Protein AF-A0A1M5R406-F1 (afdb_monomer)

Foldseek 3Di:
DAPPPVCVLVVCLVVLLVVLLPAQWWDKDKDKDKAWEKDDWDWDDWDDDPDDDTDDTDIDIDIWIKMWMKMATSHNFKWAFKAKDKDPQQDFPDPDDFDPSHPDTDGIHHRGGMDTGDMDTQNSQADPVRHGDQTKIKMKIFTDTDDDPVNCVVCVDVVSVPDRPDMDMDIDGSVVPPPDHRDYDYD

Radius of gyration: 22.43 Å; Cα contacts (8 Å, |Δi|>4): 339; chains: 1; bounding box: 43×40×78 Å

Organism: NCBI:txid1437360

Secondary structure (DSSP, 8-state):
--SHHHHHHHHHHHHHHHHHTT-SS--EEEEEEEEEEEPPPEEEPPPEETTTEE---EEE--EEEEEEEEEEE-SSS-EEEEEEEE-TTSPPSSS-PSPTTTTS-EEEE-TT-EEEEEEEEHHHHB-TTSPBP---EEEEEEEE----HHHHGGGGSTTTTT---EEEEEEE-GGGTTT-PPPPEE-

Structure (mmCIF, N/CA/C/O backbone):
data_AF-A0A1M5R406-F1
#
_entry.id   AF-A0A1M5R406-F1
#
loop_
_atom_site.group_PDB
_atom_site.id
_atom_site.type_symbol
_atom_site.label_atom_id
_atom_site.label_alt_id
_atom_site.label_comp_id
_atom_site.label_asym_id
_atom_site.label_entity_id
_atom_site.label_seq_id
_atom_site.pdbx_PDB_ins_code
_atom_site.Cartn_x
_atom_site.Cartn_y
_atom_site.Cartn_z
_atom_site.occupancy
_atom_site.B_iso_or_equiv
_atom_site.auth_seq_id
_atom_site.auth_comp_id
_atom_site.auth_asym_id
_atom_site.auth_atom_id
_atom_site.pdbx_PDB_model_num
ATOM 1 N N . MET A 1 1 ? 15.212 -22.484 -10.211 1.00 35.94 1 MET A N 1
ATOM 2 C CA . MET A 1 1 ? 14.755 -22.305 -8.810 1.00 35.94 1 MET A CA 1
ATOM 3 C C . MET A 1 1 ? 13.869 -21.056 -8.754 1.00 35.94 1 MET A C 1
ATOM 5 O O . MET A 1 1 ? 14.312 -20.020 -8.291 1.00 35.94 1 MET A O 1
ATOM 9 N N . GLU A 1 2 ? 12.645 -21.121 -9.289 1.00 36.12 2 GLU A N 1
ATOM 10 C CA . GLU A 1 2 ? 11.838 -19.923 -9.637 1.00 36.12 2 GLU A CA 1
ATOM 11 C C . GLU A 1 2 ? 10.582 -19.701 -8.777 1.00 36.12 2 GLU A C 1
ATOM 13 O O . GLU A 1 2 ? 9.905 -18.689 -8.907 1.00 36.12 2 GLU A O 1
ATOM 18 N N . PHE A 1 3 ? 10.275 -20.595 -7.838 1.00 32.59 3 PHE A N 1
ATOM 19 C CA . PHE A 1 3 ? 9.022 -20.533 -7.073 1.00 32.59 3 PHE A CA 1
ATOM 20 C C . PHE A 1 3 ? 9.119 -19.775 -5.735 1.00 32.59 3 PHE A C 1
ATOM 22 O O . PHE A 1 3 ? 8.133 -19.690 -5.003 1.00 32.59 3 PHE A O 1
ATOM 29 N N . ALA A 1 4 ? 10.282 -19.223 -5.380 1.00 33.50 4 ALA A N 1
ATOM 30 C CA . ALA A 1 4 ? 10.520 -18.717 -4.026 1.00 33.50 4 ALA A CA 1
ATOM 31 C C . ALA A 1 4 ? 9.996 -17.286 -3.786 1.00 33.50 4 ALA A C 1
ATOM 33 O O . ALA A 1 4 ? 9.372 -17.048 -2.760 1.00 33.50 4 ALA A O 1
ATOM 34 N N . ALA A 1 5 ? 10.179 -16.341 -4.717 1.00 34.38 5 ALA A N 1
ATOM 35 C CA . ALA A 1 5 ? 9.905 -14.920 -4.449 1.00 34.38 5 ALA A CA 1
ATOM 36 C C . ALA A 1 5 ? 8.408 -14.547 -4.513 1.00 34.38 5 ALA A C 1
ATOM 38 O O . ALA A 1 5 ? 7.882 -13.918 -3.596 1.00 34.38 5 ALA A O 1
ATOM 39 N N . ALA A 1 6 ? 7.689 -14.990 -5.553 1.00 38.25 6 ALA A N 1
ATOM 40 C CA . ALA A 1 6 ? 6.246 -14.749 -5.667 1.00 38.25 6 ALA A CA 1
ATOM 41 C C . ALA A 1 6 ? 5.450 -15.522 -4.600 1.00 38.25 6 ALA A C 1
ATOM 43 O O . ALA A 1 6 ? 4.469 -15.011 -4.059 1.00 38.25 6 ALA A O 1
ATOM 44 N N . SER A 1 7 ? 5.906 -16.733 -4.243 1.00 39.69 7 SER A N 1
ATOM 45 C CA . SER A 1 7 ? 5.305 -17.465 -3.128 1.00 39.69 7 SER A CA 1
ATOM 46 C C . SER A 1 7 ? 5.643 -16.823 -1.786 1.00 39.69 7 SER A C 1
ATOM 48 O O . SER A 1 7 ? 4.775 -16.806 -0.928 1.00 39.69 7 SER A O 1
ATOM 50 N N . ALA A 1 8 ? 6.822 -16.219 -1.598 1.00 40.34 8 ALA A N 1
ATOM 51 C CA . ALA A 1 8 ? 7.167 -15.524 -0.358 1.00 40.34 8 ALA A CA 1
ATOM 52 C C . ALA A 1 8 ? 6.277 -14.302 -0.099 1.00 40.34 8 ALA A C 1
ATOM 54 O O . ALA A 1 8 ? 5.796 -14.159 1.019 1.00 40.34 8 ALA A O 1
ATOM 55 N N . ALA A 1 9 ? 5.982 -13.472 -1.105 1.00 45.50 9 ALA A N 1
ATOM 56 C CA . ALA A 1 9 ? 5.082 -12.324 -0.938 1.00 45.50 9 ALA A CA 1
ATOM 57 C C . ALA A 1 9 ? 3.629 -12.761 -0.670 1.00 45.50 9 ALA A C 1
ATOM 59 O O . ALA A 1 9 ? 2.993 -12.284 0.270 1.00 45.50 9 ALA A O 1
ATOM 60 N N . ALA A 1 10 ? 3.121 -13.738 -1.429 1.00 48.81 10 ALA A N 1
ATOM 61 C CA . ALA A 1 10 ? 1.782 -14.289 -1.216 1.00 48.81 10 ALA A CA 1
ATOM 62 C C . ALA A 1 10 ? 1.660 -15.034 0.126 1.00 48.81 10 ALA A C 1
ATOM 64 O O . ALA A 1 10 ? 0.632 -14.951 0.799 1.00 48.81 10 ALA A O 1
ATOM 65 N N . ASN A 1 11 ? 2.709 -15.743 0.548 1.00 38.72 11 ASN A N 1
ATOM 66 C CA . ASN A 1 11 ? 2.757 -16.429 1.835 1.00 38.72 11 ASN A CA 1
ATOM 67 C C . ASN A 1 11 ? 2.956 -15.443 2.988 1.00 38.72 11 ASN A C 1
ATOM 69 O O . ASN A 1 11 ? 2.349 -15.650 4.026 1.00 38.72 11 ASN A O 1
ATOM 73 N N . ALA A 1 12 ? 3.711 -14.355 2.822 1.00 51.47 12 ALA A N 1
ATOM 74 C CA . ALA A 1 12 ? 3.819 -13.283 3.812 1.00 51.47 12 ALA A CA 1
ATOM 75 C C . ALA A 1 12 ? 2.486 -12.544 3.976 1.00 51.47 12 ALA A C 1
ATOM 77 O O . ALA A 1 12 ? 2.071 -12.305 5.103 1.00 51.47 12 ALA A O 1
ATOM 78 N N . LEU A 1 13 ? 1.761 -12.288 2.881 1.00 55.75 13 LEU A N 1
ATOM 79 C CA . LEU A 1 13 ? 0.391 -11.775 2.929 1.00 55.75 13 LEU A CA 1
ATOM 80 C C . LEU A 1 13 ? -0.549 -12.750 3.648 1.00 55.75 13 LEU A C 1
ATOM 82 O O . LEU A 1 13 ? -1.332 -12.321 4.484 1.00 55.75 13 LEU A O 1
ATOM 86 N N . ARG A 1 14 ? -0.454 -14.062 3.385 1.00 51.69 14 ARG A N 1
ATOM 87 C CA . ARG A 1 14 ? -1.262 -15.098 4.065 1.00 51.69 14 ARG A CA 1
ATOM 88 C C . ARG A 1 14 ? -0.899 -15.281 5.542 1.00 51.69 14 ARG A C 1
ATOM 90 O O . ARG A 1 14 ? -1.789 -15.456 6.367 1.00 51.69 14 ARG A O 1
ATOM 97 N N . VAL A 1 15 ? 0.386 -15.252 5.890 1.00 47.84 15 VAL A N 1
ATOM 98 C CA . VAL A 1 15 ? 0.876 -15.349 7.274 1.00 47.84 15 VAL A CA 1
ATOM 99 C C . VAL A 1 15 ? 0.522 -14.073 8.037 1.00 47.84 15 VAL A C 1
ATOM 101 O O . VAL A 1 15 ? -0.005 -14.166 9.142 1.00 47.84 15 VAL A O 1
ATOM 104 N N . GLY A 1 16 ? 0.690 -12.903 7.416 1.00 50.03 16 GLY A N 1
ATOM 105 C CA . GLY A 1 16 ? 0.224 -11.611 7.919 1.00 50.03 16 GLY A CA 1
ATOM 106 C C . GLY A 1 16 ? -1.283 -11.608 8.164 1.00 50.03 16 GLY A C 1
ATOM 107 O O . GLY A 1 16 ? -1.705 -11.321 9.279 1.00 50.03 16 GLY A O 1
ATOM 108 N N . LEU A 1 17 ? -2.085 -12.061 7.190 1.00 52.25 17 LEU A N 1
ATOM 109 C CA . LEU A 1 17 ? -3.543 -12.222 7.301 1.00 52.25 17 LEU A CA 1
ATOM 110 C C . LEU A 1 17 ? -3.979 -13.200 8.395 1.00 52.25 17 LEU A C 1
ATOM 112 O O . LEU A 1 17 ? -5.036 -12.990 8.974 1.00 52.25 17 LEU A O 1
ATOM 116 N N . ASN A 1 18 ? -3.205 -14.244 8.696 1.00 49.50 18 ASN A N 1
ATOM 117 C CA . ASN A 1 18 ? -3.544 -15.199 9.757 1.00 49.50 18 ASN A CA 1
ATOM 118 C C . ASN A 1 18 ? -3.157 -14.691 11.158 1.00 49.50 18 ASN A C 1
ATOM 120 O O . ASN A 1 18 ? -3.916 -14.884 12.107 1.00 49.50 18 ASN A O 1
ATOM 124 N N . VAL A 1 19 ? -2.014 -14.010 11.303 1.00 51.47 19 VAL A N 1
ATOM 125 C CA . VAL A 1 19 ? -1.571 -13.403 12.580 1.00 51.47 19 VAL A CA 1
ATOM 126 C C . VAL A 1 19 ? -2.452 -12.202 12.956 1.00 51.47 19 VAL A C 1
ATOM 128 O O . VAL A 1 19 ? -2.784 -11.985 14.122 1.00 51.47 19 VAL A O 1
ATOM 131 N N . ALA A 1 20 ? -2.897 -11.465 11.947 1.00 49.06 20 ALA A N 1
ATOM 132 C CA . ALA A 1 20 ? -3.866 -10.381 11.995 1.00 49.06 20 ALA A CA 1
ATOM 133 C C . ALA A 1 20 ? -5.171 -10.714 12.754 1.00 49.06 20 ALA A C 1
ATOM 135 O O . ALA A 1 20 ? -5.607 -9.941 13.615 1.00 49.06 20 ALA A O 1
ATOM 136 N N . VAL A 1 21 ? -5.748 -11.904 12.530 1.00 54.75 21 VAL A N 1
ATOM 137 C CA . VAL A 1 21 ? -7.060 -12.313 13.085 1.00 54.75 21 VAL A CA 1
ATOM 138 C C . VAL A 1 21 ? -7.100 -12.328 14.624 1.00 54.75 21 VAL A C 1
ATOM 140 O O . VAL A 1 21 ? -8.181 -12.274 15.209 1.00 54.75 21 VAL A O 1
ATOM 143 N N . GLN A 1 22 ? -5.957 -12.319 15.320 1.00 56.75 22 GLN A N 1
ATOM 144 C CA . GLN A 1 22 ? -5.924 -12.258 16.789 1.00 56.75 22 GLN A CA 1
ATOM 145 C C . GLN A 1 22 ? -6.204 -10.867 17.382 1.00 56.75 22 GLN A C 1
ATOM 147 O O . GLN A 1 22 ? -6.449 -10.751 18.586 1.00 56.75 22 GLN A O 1
ATOM 152 N N . ARG A 1 23 ? -6.194 -9.787 16.589 1.00 65.31 23 ARG A N 1
ATOM 153 C CA . ARG A 1 23 ? -6.393 -8.432 17.127 1.00 65.31 23 ARG A CA 1
ATOM 154 C C . ARG A 1 23 ? -7.877 -8.108 17.263 1.00 65.31 23 ARG A C 1
ATOM 156 O O . ARG A 1 23 ? -8.586 -7.940 16.276 1.00 65.31 23 ARG A O 1
ATOM 163 N N . SER A 1 24 ? -8.362 -7.942 18.495 1.00 75.56 24 SER A N 1
ATOM 164 C CA . SER A 1 24 ? -9.783 -7.703 18.840 1.00 75.56 24 SER A CA 1
ATOM 165 C C . SER A 1 24 ? -10.366 -6.345 18.392 1.00 75.56 24 SER A C 1
ATOM 167 O O . SER A 1 24 ? -11.530 -6.033 18.669 1.00 75.56 24 SER A O 1
ATOM 169 N N . ARG A 1 25 ? -9.572 -5.519 17.704 1.00 83.88 25 ARG A N 1
ATOM 170 C CA . ARG A 1 25 ? -9.905 -4.165 17.234 1.00 83.88 25 ARG A CA 1
ATOM 171 C C . ARG A 1 25 ? -9.817 -4.093 15.703 1.00 83.88 25 ARG A C 1
ATOM 173 O O . ARG A 1 25 ? -9.119 -4.921 15.125 1.00 83.88 25 ARG A O 1
ATOM 180 N N . PRO A 1 26 ? -10.502 -3.140 15.041 1.00 86.19 26 PRO A N 1
ATOM 181 C CA . PRO A 1 26 ? -10.224 -2.858 13.633 1.00 86.19 26 PRO A CA 1
ATOM 182 C C . PRO A 1 26 ? -8.767 -2.426 13.498 1.00 86.19 26 PRO A C 1
ATOM 184 O O . PRO A 1 26 ? -8.278 -1.645 14.319 1.00 86.19 26 PRO A O 1
ATOM 187 N N . GLU A 1 27 ? -8.084 -2.921 12.478 1.00 88.88 27 GLU A N 1
ATOM 188 C CA . GLU A 1 27 ? -6.711 -2.521 12.228 1.00 88.88 27 GLU A CA 1
ATOM 189 C C . GLU A 1 27 ? -6.426 -2.599 10.737 1.00 88.88 27 GLU A C 1
ATOM 191 O O . GLU A 1 27 ? -6.629 -3.636 10.116 1.00 88.88 27 GLU A O 1
ATOM 196 N N . LEU A 1 28 ? -6.019 -1.472 10.162 1.00 90.62 28 LEU A N 1
ATOM 197 C CA . LEU A 1 28 ? -5.647 -1.386 8.758 1.00 90.62 28 LEU A CA 1
ATOM 198 C C . LEU A 1 28 ? -4.134 -1.427 8.636 1.00 90.62 28 LEU A C 1
ATOM 200 O O . LEU A 1 28 ? -3.444 -0.731 9.384 1.00 90.62 28 LEU A O 1
ATOM 204 N N . GLU A 1 29 ? -3.654 -2.195 7.669 1.00 90.00 29 GLU A N 1
ATOM 205 C CA . GLU A 1 29 ? -2.245 -2.303 7.320 1.00 90.00 29 GLU A CA 1
ATOM 206 C C . GLU A 1 29 ? -2.073 -2.108 5.813 1.00 90.00 29 GLU A C 1
ATOM 208 O O . GLU A 1 29 ? -2.928 -2.495 5.011 1.00 90.00 29 GLU A O 1
ATOM 213 N N . PHE A 1 30 ? -0.980 -1.451 5.443 1.00 90.31 30 PHE A N 1
ATOM 214 C CA . PHE A 1 30 ? -0.651 -1.150 4.060 1.00 90.31 30 PHE A CA 1
ATOM 215 C C . PHE A 1 30 ? 0.402 -2.125 3.554 1.00 90.31 30 PHE A C 1
ATOM 217 O O . PHE A 1 30 ? 1.370 -2.424 4.248 1.00 90.31 30 PHE A O 1
ATOM 224 N N . TYR A 1 31 ? 0.216 -2.578 2.323 1.00 88.88 31 TYR A N 1
ATOM 225 C CA . TYR A 1 31 ? 1.115 -3.495 1.641 1.00 88.88 31 TYR A CA 1
ATOM 226 C C . TYR A 1 31 ? 1.444 -2.955 0.259 1.00 88.88 31 TYR A C 1
ATOM 228 O O . TYR A 1 31 ? 0.664 -2.206 -0.334 1.00 88.88 31 TYR A O 1
ATOM 236 N N . PHE A 1 32 ? 2.586 -3.376 -0.270 1.00 87.31 32 PHE A N 1
ATOM 237 C CA . PHE A 1 32 ? 2.941 -3.136 -1.656 1.00 87.31 32 PHE A CA 1
ATOM 238 C C . PHE A 1 32 ? 3.488 -4.409 -2.302 1.00 87.31 32 PHE A C 1
ATOM 240 O O . PHE A 1 32 ? 4.094 -5.242 -1.630 1.00 87.31 32 PHE A O 1
ATOM 247 N N . GLU A 1 33 ? 3.272 -4.550 -3.605 1.00 85.94 33 GLU A N 1
ATOM 248 C CA . GLU A 1 33 ? 3.862 -5.604 -4.433 1.00 85.94 33 GLU A CA 1
ATOM 249 C C . GLU A 1 33 ? 4.631 -4.956 -5.584 1.00 85.94 33 GLU A C 1
ATOM 251 O O . GLU A 1 33 ? 4.151 -4.008 -6.208 1.00 85.94 33 GLU A O 1
ATOM 256 N N . VAL A 1 34 ? 5.835 -5.461 -5.849 1.00 83.88 34 VAL A N 1
ATOM 257 C CA . VAL A 1 34 ? 6.642 -5.067 -7.006 1.00 83.88 34 VAL A CA 1
ATOM 258 C C . VAL A 1 34 ? 6.348 -6.042 -8.138 1.00 83.88 34 VAL A C 1
ATOM 260 O O . VAL A 1 34 ? 6.380 -7.257 -7.943 1.00 83.88 34 VAL A O 1
ATOM 263 N N . HIS A 1 35 ? 6.076 -5.504 -9.317 1.00 83.94 35 HIS A N 1
ATOM 264 C CA . HIS A 1 35 ? 5.787 -6.251 -10.532 1.00 83.94 35 HIS A CA 1
ATOM 265 C C . HIS A 1 35 ? 6.881 -6.000 -11.568 1.00 83.94 35 HIS A C 1
ATOM 267 O O . HIS A 1 35 ? 7.449 -4.909 -11.640 1.00 83.94 35 HIS A O 1
ATOM 273 N N . ASN A 1 36 ? 7.174 -7.033 -12.353 1.00 84.50 36 ASN A N 1
ATOM 274 C CA . ASN A 1 36 ? 8.140 -7.012 -13.444 1.00 84.50 36 ASN A CA 1
ATOM 275 C C . ASN A 1 36 ? 7.576 -7.886 -14.565 1.00 84.50 36 ASN A C 1
ATOM 277 O O . ASN A 1 36 ? 7.891 -9.076 -14.660 1.00 84.50 36 ASN A O 1
ATOM 281 N N . ASP A 1 37 ? 6.676 -7.300 -15.346 1.00 84.38 37 ASP A N 1
ATOM 282 C CA . ASP A 1 37 ? 5.855 -8.022 -16.308 1.00 84.38 37 ASP A CA 1
ATOM 283 C C . ASP A 1 37 ? 6.357 -7.742 -17.732 1.00 84.38 37 ASP A C 1
ATOM 285 O O . ASP A 1 37 ? 6.600 -6.596 -18.116 1.00 84.38 37 ASP A O 1
ATOM 289 N N . PHE A 1 38 ? 6.519 -8.791 -18.539 1.00 80.12 38 PHE A N 1
ATOM 290 C CA . PHE A 1 38 ? 6.862 -8.661 -19.955 1.00 80.12 38 PHE A CA 1
ATOM 291 C C . PHE A 1 38 ? 5.611 -8.801 -20.817 1.00 80.12 38 PHE A C 1
ATOM 293 O O . PHE A 1 38 ? 4.908 -9.809 -20.764 1.00 80.12 38 PHE A O 1
ATOM 300 N N . GLY A 1 39 ? 5.364 -7.789 -21.647 1.00 75.50 39 GLY A N 1
ATOM 301 C CA . GLY A 1 39 ? 4.325 -7.819 -22.666 1.00 75.50 39 GLY A CA 1
ATOM 302 C C . GLY A 1 39 ? 4.633 -8.805 -23.803 1.00 75.50 39 GLY A C 1
ATOM 303 O O . GLY A 1 39 ? 5.761 -9.299 -23.927 1.00 75.50 39 GLY A O 1
ATOM 304 N N . PRO A 1 40 ? 3.640 -9.073 -24.670 1.00 75.25 40 PRO A N 1
ATOM 305 C CA . PRO A 1 40 ? 3.785 -10.011 -25.776 1.00 75.25 40 PRO A CA 1
ATOM 306 C C . PRO A 1 40 ? 4.881 -9.572 -26.753 1.00 75.25 40 PRO A C 1
ATOM 308 O O . PRO A 1 40 ? 5.165 -8.380 -26.912 1.00 75.25 40 PRO A O 1
ATOM 311 N N . VAL A 1 41 ? 5.482 -10.551 -27.434 1.00 76.25 41 VAL A N 1
ATOM 312 C CA . VAL A 1 41 ? 6.518 -10.302 -28.445 1.00 76.25 41 VAL A CA 1
ATOM 313 C C . VAL A 1 41 ? 5.928 -9.509 -29.600 1.00 76.25 41 VAL A C 1
ATOM 315 O O . VAL A 1 41 ? 4.960 -9.933 -30.230 1.00 76.25 41 VAL A O 1
ATOM 318 N N . GLN A 1 42 ? 6.527 -8.360 -29.889 1.00 74.56 42 GLN A N 1
ATOM 319 C CA . GLN A 1 42 ? 6.225 -7.586 -31.080 1.00 74.56 42 GLN A CA 1
ATOM 320 C C . GLN A 1 42 ? 7.277 -7.896 -32.140 1.00 74.56 42 GLN A C 1
ATOM 322 O O . GLN A 1 42 ? 8.465 -7.623 -31.958 1.00 74.56 42 GLN A O 1
ATOM 327 N N . HIS A 1 43 ? 6.826 -8.460 -33.257 1.00 71.81 43 HIS A N 1
ATOM 328 C CA . HIS A 1 43 ? 7.655 -8.639 -34.440 1.00 71.81 43 HIS A CA 1
ATOM 329 C C . HIS A 1 43 ? 7.581 -7.360 -35.273 1.00 71.81 43 HIS A C 1
ATOM 331 O O . HIS A 1 43 ? 6.532 -7.045 -35.840 1.00 71.81 43 HIS A O 1
ATOM 337 N N . LEU A 1 44 ? 8.678 -6.604 -35.342 1.00 67.81 44 LEU A N 1
ATOM 338 C CA . LEU A 1 44 ? 8.766 -5.487 -36.276 1.00 67.81 44 LEU A CA 1
ATOM 339 C C . LEU A 1 44 ? 9.085 -6.049 -37.670 1.00 67.81 44 LEU A C 1
ATOM 341 O O . LEU A 1 44 ? 10.121 -6.699 -37.838 1.00 67.81 44 LEU A O 1
ATOM 345 N N . PRO A 1 45 ? 8.208 -5.843 -38.670 1.00 59.19 45 PRO A N 1
ATOM 346 C CA . PRO A 1 45 ? 8.431 -6.379 -40.004 1.00 59.19 45 PRO A CA 1
ATOM 347 C C . PRO A 1 45 ? 9.650 -5.720 -40.657 1.00 59.19 45 PRO A C 1
ATOM 349 O O . PRO A 1 45 ? 9.898 -4.525 -40.477 1.00 59.19 45 PRO A O 1
ATOM 352 N N . GLU A 1 46 ? 10.382 -6.505 -41.449 1.00 60.19 46 GLU A N 1
ATOM 353 C CA . GLU A 1 46 ? 11.529 -6.054 -42.240 1.00 60.19 46 GLU A CA 1
ATOM 354 C C . GLU A 1 46 ? 11.120 -4.855 -43.113 1.00 60.19 46 GLU A C 1
ATOM 356 O O . GLU A 1 46 ? 10.238 -4.957 -43.970 1.00 60.19 46 GLU A O 1
ATOM 361 N N . ARG A 1 47 ? 11.742 -3.691 -42.890 1.00 60.69 47 ARG A N 1
ATOM 362 C CA . ARG A 1 47 ? 11.565 -2.516 -43.753 1.00 60.69 47 ARG A CA 1
ATOM 363 C C . ARG A 1 47 ? 12.785 -2.372 -44.653 1.00 60.69 47 ARG A C 1
ATOM 365 O O . ARG A 1 47 ? 13.911 -2.263 -44.171 1.00 60.69 47 ARG A O 1
ATOM 372 N N . GLN A 1 48 ? 12.555 -2.317 -45.964 1.00 50.22 48 GLN A N 1
ATOM 373 C CA . GLN A 1 48 ? 13.563 -1.849 -46.912 1.00 50.22 48 GLN A CA 1
ATOM 374 C C . GLN A 1 48 ? 13.634 -0.324 -46.835 1.00 50.22 48 GLN A C 1
ATOM 376 O O . GLN A 1 48 ? 12.703 0.365 -47.257 1.00 50.22 48 GLN A O 1
ATOM 381 N N . LEU A 1 49 ? 14.737 0.212 -46.312 1.00 51.91 49 LEU A N 1
ATOM 382 C CA . LEU A 1 49 ? 15.103 1.594 -46.609 1.00 51.91 49 LEU A CA 1
ATOM 383 C C . LEU A 1 49 ? 15.740 1.640 -48.008 1.00 51.91 49 LEU A C 1
ATOM 385 O O . LEU A 1 49 ? 16.389 0.686 -48.438 1.00 51.91 49 LEU A O 1
ATOM 389 N N . LEU A 1 50 ? 15.515 2.746 -48.723 1.00 53.81 50 LEU A N 1
ATOM 390 C CA . LEU A 1 50 ? 16.019 3.019 -50.076 1.00 53.81 50 LEU A CA 1
ATOM 391 C C . LEU A 1 50 ? 17.441 2.469 -50.319 1.00 53.81 50 LEU A C 1
ATOM 393 O O . LEU A 1 50 ? 18.352 2.713 -49.534 1.00 53.81 50 LEU A O 1
ATOM 397 N N . LYS A 1 51 ? 17.616 1.793 -51.467 1.00 52.97 51 LYS A N 1
ATOM 398 C CA . LYS A 1 51 ? 18.862 1.170 -51.963 1.00 52.97 51 LYS A CA 1
ATOM 399 C C . LYS A 1 51 ? 19.464 0.093 -51.043 1.00 52.97 51 LYS A C 1
ATOM 401 O O . LYS A 1 51 ? 20.522 0.273 -50.455 1.00 52.97 51 LYS A O 1
ATOM 406 N N . GLY A 1 52 ? 18.845 -1.089 -51.039 1.00 56.66 52 GLY A N 1
ATOM 407 C CA . GLY A 1 52 ? 19.534 -2.361 -50.768 1.00 56.66 52 GLY A CA 1
ATOM 408 C C . GLY A 1 52 ? 19.928 -2.652 -49.316 1.00 56.66 52 GLY A C 1
ATOM 409 O O . GLY A 1 52 ? 20.433 -3.740 -49.050 1.00 56.66 52 GLY A O 1
ATOM 410 N N . VAL A 1 53 ? 19.670 -1.741 -48.375 1.00 54.75 53 VAL A N 1
ATOM 411 C CA . VAL A 1 53 ? 19.907 -1.977 -46.946 1.00 54.75 53 VAL A CA 1
ATOM 412 C C . VAL A 1 53 ? 18.679 -2.661 -46.347 1.00 54.75 53 VAL A C 1
ATOM 414 O O . VAL A 1 53 ? 17.629 -2.045 -46.153 1.00 54.75 53 VAL A O 1
ATOM 417 N N . LYS A 1 54 ? 18.808 -3.963 -46.080 1.00 52.81 54 LYS A N 1
ATOM 418 C CA . LYS A 1 54 ? 17.828 -4.746 -45.320 1.00 52.81 54 LYS A CA 1
ATOM 419 C C . LYS A 1 54 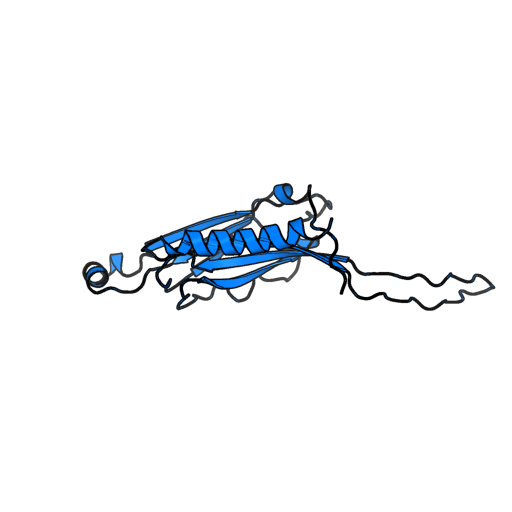? 18.042 -4.489 -43.831 1.00 52.81 54 LYS A C 1
ATOM 421 O O . LYS A 1 54 ? 19.113 -4.790 -43.310 1.00 52.81 54 LYS A O 1
ATOM 426 N N . VAL A 1 55 ? 17.045 -3.932 -43.150 1.00 58.91 55 VAL A N 1
ATOM 427 C CA . VAL A 1 55 ? 17.045 -3.850 -41.684 1.00 58.91 55 VAL A CA 1
ATOM 428 C C . VAL A 1 55 ? 16.457 -5.156 -41.164 1.00 58.91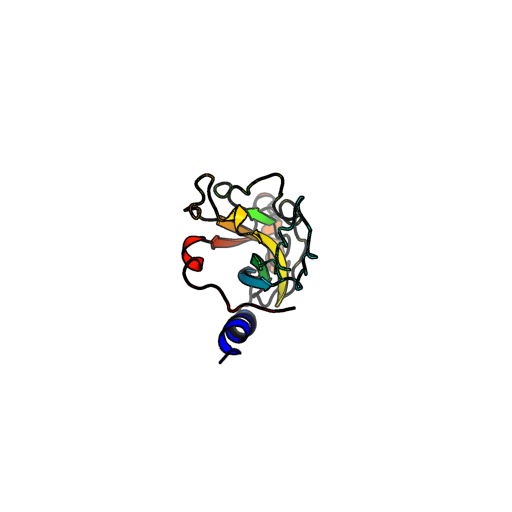 55 VAL A C 1
ATOM 430 O O . VAL A 1 55 ? 15.280 -5.418 -41.393 1.00 58.91 55 VAL A O 1
ATOM 433 N N . SER A 1 56 ? 17.278 -5.988 -40.519 1.00 57.50 56 SER A N 1
ATOM 434 C CA . SER A 1 56 ? 16.867 -7.289 -39.976 1.00 57.50 56 SER A CA 1
ATOM 435 C C . SER A 1 56 ? 15.618 -7.166 -39.103 1.00 57.50 56 SER A C 1
ATOM 437 O O . SER A 1 56 ? 15.534 -6.242 -38.292 1.00 57.50 56 SER A O 1
ATOM 439 N N . ALA A 1 57 ? 14.690 -8.118 -39.235 1.00 61.38 57 ALA A N 1
ATOM 440 C CA . ALA A 1 57 ? 13.551 -8.243 -38.333 1.00 61.38 57 ALA A CA 1
ATOM 441 C C . ALA A 1 57 ? 14.045 -8.263 -36.879 1.00 61.38 57 ALA A C 1
ATOM 443 O O . ALA A 1 57 ? 14.915 -9.062 -36.528 1.00 61.38 57 ALA A O 1
ATOM 444 N N . SER A 1 58 ? 13.519 -7.360 -36.057 1.00 65.56 58 SER A N 1
ATOM 445 C CA . SER A 1 58 ? 13.840 -7.288 -34.638 1.00 65.56 58 SER A CA 1
ATOM 446 C C . SER A 1 58 ? 12.613 -7.655 -33.815 1.00 65.56 58 SER A C 1
ATOM 448 O O . SER A 1 58 ? 11.497 -7.183 -34.052 1.00 65.56 58 SER A O 1
ATOM 450 N N . GLU A 1 59 ? 12.826 -8.540 -32.847 1.00 70.38 59 GLU A N 1
ATOM 451 C CA . GLU A 1 59 ? 11.831 -8.867 -31.838 1.00 70.38 59 GLU A CA 1
ATOM 452 C C . GLU A 1 59 ? 12.006 -7.912 -30.667 1.00 70.38 59 GLU A C 1
ATOM 454 O O . GLU A 1 59 ? 13.084 -7.821 -30.078 1.00 70.38 59 GLU A O 1
ATOM 459 N N . HIS A 1 60 ? 10.942 -7.195 -30.324 1.00 73.06 60 HIS A N 1
ATOM 460 C CA . HIS A 1 60 ? 10.928 -6.323 -29.160 1.00 73.06 60 HIS A CA 1
ATOM 461 C C . HIS A 1 60 ? 9.861 -6.792 -28.179 1.00 73.06 60 HIS A C 1
ATOM 463 O O . HIS A 1 60 ? 8.756 -7.173 -28.564 1.00 73.06 60 HIS A O 1
ATOM 469 N N . ARG A 1 61 ? 10.194 -6.748 -26.888 1.00 76.06 61 ARG A N 1
ATOM 470 C CA . ARG A 1 61 ? 9.245 -6.956 -25.793 1.00 76.06 61 ARG A CA 1
ATOM 471 C C . ARG A 1 61 ? 9.228 -5.708 -24.935 1.00 76.06 61 ARG A C 1
ATOM 473 O O . ARG A 1 61 ? 10.282 -5.160 -24.619 1.00 76.06 61 ARG A O 1
ATOM 480 N N . HIS A 1 62 ? 8.033 -5.266 -24.573 1.00 79.81 62 HIS A N 1
ATOM 481 C CA . HIS A 1 62 ? 7.886 -4.186 -23.614 1.00 79.81 62 HIS A CA 1
ATOM 482 C C . HIS A 1 62 ? 7.967 -4.766 -22.203 1.00 79.81 62 HIS A C 1
ATOM 484 O O . HIS A 1 62 ? 7.241 -5.706 -21.890 1.00 79.81 62 HIS A O 1
ATOM 490 N N . GLN A 1 63 ? 8.859 -4.226 -21.382 1.00 82.19 63 GLN A N 1
ATOM 491 C CA . GLN A 1 63 ? 8.954 -4.554 -19.966 1.00 82.19 63 GLN A CA 1
ATOM 492 C C . GLN A 1 63 ? 8.225 -3.470 -19.172 1.00 82.19 63 GLN A C 1
ATOM 494 O O . GLN A 1 63 ? 8.554 -2.292 -19.311 1.00 82.19 63 GLN A O 1
ATOM 499 N N . ASP A 1 64 ? 7.257 -3.867 -18.351 1.00 82.25 64 ASP A N 1
ATOM 500 C CA . ASP A 1 64 ? 6.516 -2.980 -17.458 1.00 82.25 64 ASP A CA 1
ATOM 501 C C . ASP A 1 64 ? 6.884 -3.302 -16.003 1.00 82.25 64 ASP A C 1
ATOM 503 O O . ASP A 1 64 ? 6.585 -4.378 -15.480 1.00 82.25 64 ASP A O 1
ATOM 507 N N . ILE A 1 65 ? 7.585 -2.367 -15.357 1.00 81.38 65 ILE A N 1
ATOM 508 C CA . ILE A 1 65 ? 7.962 -2.457 -13.944 1.00 81.38 65 ILE A CA 1
ATOM 509 C C . ILE A 1 65 ? 7.147 -1.424 -13.175 1.00 81.38 65 ILE A C 1
ATOM 511 O O . ILE A 1 65 ? 7.254 -0.213 -13.407 1.00 81.38 65 ILE A O 1
ATOM 515 N N . PHE A 1 66 ? 6.355 -1.901 -12.221 1.00 85.38 66 PHE A N 1
ATOM 516 C CA . PHE A 1 66 ? 5.500 -1.050 -11.405 1.00 85.38 66 PHE A CA 1
ATOM 517 C C . PHE A 1 66 ? 5.323 -1.608 -9.996 1.00 85.38 66 PHE A C 1
ATOM 519 O O . PHE A 1 66 ? 5.540 -2.786 -9.729 1.00 85.38 66 PHE A O 1
ATOM 526 N N . ILE A 1 67 ? 4.912 -0.738 -9.081 1.00 86.00 67 ILE A N 1
ATOM 527 C CA . ILE A 1 67 ? 4.626 -1.071 -7.689 1.00 86.00 67 ILE A CA 1
ATOM 528 C C . ILE A 1 67 ? 3.144 -0.834 -7.438 1.00 86.00 67 ILE A C 1
ATOM 530 O O . ILE A 1 67 ? 2.645 0.270 -7.668 1.00 86.00 67 ILE A O 1
ATOM 534 N N . SER A 1 68 ? 2.446 -1.855 -6.956 1.00 88.62 68 SER A N 1
ATOM 535 C CA . SER A 1 68 ? 1.033 -1.796 -6.584 1.00 88.62 68 SER A CA 1
ATOM 536 C C . SER A 1 68 ? 0.894 -1.630 -5.079 1.00 88.62 68 SER A C 1
ATOM 538 O O . SER A 1 68 ? 1.529 -2.364 -4.331 1.00 88.62 68 SER A O 1
ATOM 540 N N . PHE A 1 69 ? 0.043 -0.707 -4.632 1.00 89.00 69 PHE A N 1
ATOM 541 C CA . PHE A 1 69 ? -0.226 -0.459 -3.215 1.00 89.00 69 PHE A CA 1
ATOM 542 C C . PHE A 1 69 ? -1.633 -0.904 -2.832 1.00 89.00 69 PHE A C 1
ATOM 544 O O . PHE A 1 69 ? -2.606 -0.658 -3.552 1.00 89.00 69 PHE A O 1
ATOM 551 N N . PHE A 1 70 ? -1.737 -1.506 -1.654 1.00 90.50 70 PHE A N 1
ATOM 552 C CA . PHE A 1 70 ? -2.961 -2.076 -1.113 1.00 90.50 70 PHE A CA 1
ATOM 553 C C . PHE A 1 70 ? -3.131 -1.690 0.354 1.00 90.50 70 PHE A C 1
ATOM 555 O O . PHE A 1 70 ? -2.159 -1.475 1.077 1.00 90.50 70 PHE A O 1
ATOM 562 N N . VAL A 1 71 ? -4.380 -1.656 0.804 1.00 91.75 71 VAL A N 1
ATOM 563 C CA . VAL A 1 71 ? -4.732 -1.633 2.225 1.00 91.75 71 VAL A CA 1
ATOM 564 C C . VAL A 1 71 ? -5.557 -2.869 2.543 1.00 91.75 71 VAL A C 1
ATOM 566 O O . VAL A 1 71 ? -6.415 -3.273 1.758 1.00 91.75 71 VAL A O 1
ATOM 569 N N . VAL A 1 72 ? -5.301 -3.483 3.691 1.00 90.88 72 VAL A N 1
ATOM 570 C CA . VAL A 1 72 ? -6.037 -4.650 4.179 1.00 90.88 72 VAL A CA 1
ATOM 571 C C . VAL A 1 72 ? -6.470 -4.409 5.619 1.00 90.88 72 VAL A C 1
ATOM 573 O O . VAL A 1 72 ? -5.745 -3.805 6.409 1.00 90.88 72 VAL A O 1
ATOM 576 N N . ASN A 1 73 ? -7.672 -4.864 5.967 1.00 89.81 73 ASN A N 1
ATOM 577 C CA . ASN A 1 73 ? -8.112 -4.867 7.354 1.00 89.81 73 ASN A CA 1
ATOM 578 C C . ASN A 1 73 ? -7.633 -6.155 8.019 1.00 89.81 73 ASN A C 1
ATOM 580 O O . ASN A 1 73 ? -8.257 -7.204 7.881 1.00 89.81 73 ASN A O 1
ATOM 584 N N . ILE A 1 74 ? -6.527 -6.056 8.743 1.00 86.81 74 ILE A N 1
ATOM 585 C CA . ILE A 1 74 ? -5.983 -7.135 9.560 1.00 86.81 74 ILE A CA 1
ATOM 586 C C . ILE A 1 74 ? -6.728 -7.307 10.892 1.00 86.81 74 ILE A C 1
ATOM 588 O O . ILE A 1 74 ? -6.562 -8.308 11.573 1.00 86.81 74 ILE A O 1
ATOM 592 N N . GLY A 1 75 ? -7.572 -6.365 11.300 1.00 84.12 75 GLY A N 1
ATOM 593 C CA . GLY A 1 75 ? -8.340 -6.506 12.534 1.00 84.12 75 GLY A CA 1
ATOM 594 C C . GLY A 1 75 ? -9.407 -7.603 12.465 1.00 84.12 75 GLY A C 1
ATOM 595 O O . GLY A 1 75 ? -10.034 -7.819 11.432 1.00 84.12 75 GLY A O 1
ATOM 596 N N . SER A 1 76 ? -9.735 -8.218 13.606 1.00 83.31 76 SER A N 1
ATOM 597 C CA . SER A 1 76 ? -10.893 -9.134 13.728 1.00 83.31 76 SER A CA 1
ATOM 598 C C .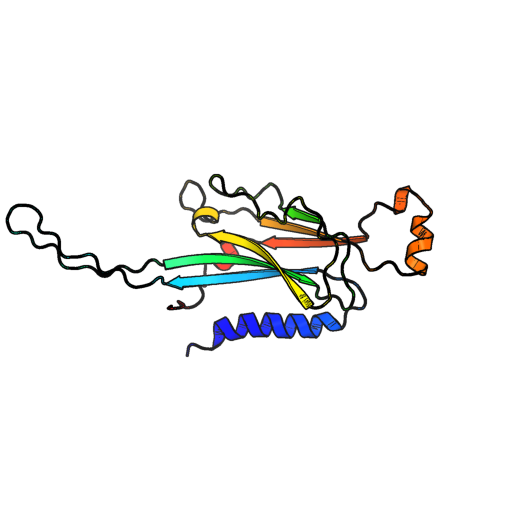 SER A 1 76 ? -12.255 -8.428 13.631 1.00 83.31 76 SER A C 1
ATOM 600 O O . SER A 1 76 ? -13.304 -9.071 13.597 1.00 83.31 76 SER A O 1
ATOM 602 N N . ARG A 1 77 ? -12.266 -7.088 13.609 1.00 86.75 77 ARG A N 1
ATOM 603 C CA . ARG A 1 77 ? -13.473 -6.260 13.493 1.00 86.75 77 ARG A CA 1
ATOM 604 C C . ARG A 1 77 ? -13.440 -5.430 12.220 1.00 86.75 77 ARG A C 1
ATOM 606 O O . ARG A 1 77 ? -12.383 -5.007 11.766 1.00 86.75 77 ARG A O 1
ATOM 613 N N . ARG A 1 78 ? -14.624 -5.131 11.683 1.00 89.31 78 ARG A N 1
ATOM 614 C CA . ARG A 1 78 ? -14.769 -4.221 10.541 1.00 89.31 78 ARG A CA 1
ATOM 615 C C . ARG A 1 78 ? -14.258 -2.816 10.874 1.00 89.31 78 ARG A C 1
ATOM 617 O O . ARG A 1 78 ? -14.529 -2.308 11.961 1.00 89.31 78 ARG A O 1
ATOM 624 N N . ALA A 1 79 ? -13.559 -2.191 9.939 1.00 90.75 79 ALA A N 1
ATOM 625 C CA . ALA A 1 79 ? -13.247 -0.769 9.996 1.00 90.75 79 ALA A CA 1
ATOM 626 C C . ALA A 1 79 ? -14.389 0.024 9.340 1.00 90.75 79 ALA A C 1
ATOM 628 O O . ALA A 1 79 ? -14.959 -0.422 8.348 1.00 90.75 79 ALA A O 1
ATOM 629 N N . GLU A 1 80 ? -14.747 1.177 9.900 1.00 90.31 80 GLU A N 1
ATOM 630 C CA . GLU A 1 80 ? -15.830 2.045 9.422 1.00 90.31 80 GLU A CA 1
ATOM 631 C C . GLU A 1 80 ? -15.325 3.479 9.219 1.00 90.31 80 GLU A C 1
ATOM 633 O O . GLU A 1 80 ? -14.473 3.952 9.975 1.00 90.31 80 GLU A O 1
ATOM 638 N N . THR A 1 81 ? -15.904 4.202 8.252 1.00 89.69 81 THR A N 1
ATOM 639 C CA . THR A 1 81 ? -15.562 5.610 7.941 1.00 89.69 81 THR A CA 1
ATOM 640 C C . THR A 1 81 ? -14.054 5.802 7.756 1.00 89.69 81 THR A C 1
ATOM 642 O O . THR A 1 81 ? -13.412 6.548 8.495 1.00 89.69 81 THR A O 1
ATOM 645 N N . ILE A 1 82 ? -13.484 5.060 6.812 1.00 90.31 82 ILE A N 1
ATOM 646 C CA . ILE A 1 82 ? -12.054 5.090 6.520 1.00 90.31 82 ILE A CA 1
ATOM 647 C C . ILE A 1 82 ? -11.794 6.257 5.576 1.00 90.31 82 ILE A C 1
ATOM 649 O O . ILE A 1 82 ? -12.350 6.315 4.481 1.00 90.31 82 ILE A O 1
ATOM 653 N N . THR A 1 83 ? -10.927 7.164 5.994 1.00 91.94 83 THR A N 1
ATOM 654 C CA . THR A 1 83 ? -10.431 8.262 5.172 1.00 91.94 83 THR A CA 1
ATOM 655 C C . THR A 1 83 ? -8.969 8.003 4.865 1.00 91.94 83 THR A C 1
ATOM 657 O O . THR A 1 83 ? -8.155 7.876 5.782 1.00 91.94 83 THR A O 1
ATOM 660 N N . LEU A 1 84 ? -8.654 7.919 3.576 1.00 91.19 84 LEU A N 1
ATOM 661 C CA . LEU A 1 84 ? -7.300 7.728 3.078 1.00 91.19 84 LEU A CA 1
ATOM 662 C C . LEU A 1 84 ? -6.721 9.062 2.616 1.00 91.19 84 LEU A C 1
ATOM 664 O O . LEU A 1 84 ? -7.384 9.824 1.910 1.00 91.19 84 LEU A O 1
ATOM 668 N N . THR A 1 85 ? -5.475 9.320 2.991 1.00 89.88 85 THR A N 1
ATOM 669 C CA . THR A 1 85 ? -4.727 10.515 2.593 1.00 89.88 85 THR A CA 1
ATOM 670 C C . THR A 1 85 ? -3.323 10.129 2.153 1.00 89.88 85 THR A C 1
ATOM 672 O O . THR A 1 85 ? -2.718 9.233 2.742 1.00 89.88 85 THR A O 1
ATOM 675 N N . VAL A 1 86 ? -2.799 10.826 1.150 1.00 87.44 86 VAL A N 1
ATOM 676 C CA . VAL A 1 86 ? -1.398 10.727 0.725 1.00 87.44 86 VAL A CA 1
ATOM 677 C C . VAL A 1 86 ? -0.689 12.004 1.157 1.00 87.44 86 VAL A C 1
ATOM 679 O O . VAL A 1 86 ? -1.276 13.078 1.075 1.00 87.44 86 VAL A O 1
ATOM 682 N N . GLY A 1 87 ? 0.533 11.883 1.665 1.00 81.19 87 GLY A N 1
ATOM 683 C CA . GLY A 1 87 ? 1.355 13.021 2.050 1.00 81.19 87 GLY A CA 1
ATOM 684 C C . GLY A 1 87 ? 1.827 13.818 0.836 1.00 81.19 87 GLY A C 1
ATOM 685 O O . GLY A 1 87 ? 2.210 13.249 -0.184 1.00 81.19 87 GLY A O 1
ATOM 686 N N . ASP A 1 88 ? 1.861 15.139 0.982 1.00 72.19 88 ASP A N 1
ATOM 687 C CA . ASP A 1 88 ? 2.105 16.079 -0.122 1.00 72.19 88 ASP A CA 1
ATOM 688 C C . ASP A 1 88 ? 3.557 16.102 -0.629 1.00 72.19 88 ASP A C 1
ATOM 690 O O . ASP A 1 88 ? 3.859 16.731 -1.640 1.00 72.19 88 ASP A O 1
ATOM 694 N N . GLN A 1 89 ? 4.477 15.435 0.070 1.00 71.19 89 GLN A N 1
ATOM 695 C CA . GLN A 1 89 ? 5.902 15.453 -0.269 1.00 71.19 89 GLN A CA 1
ATOM 696 C C . GLN A 1 89 ? 6.204 14.669 -1.549 1.00 71.19 89 GLN A C 1
ATOM 698 O O . GLN A 1 89 ? 7.114 15.026 -2.296 1.00 71.19 89 GLN A O 1
ATOM 703 N N . PHE A 1 90 ? 5.426 13.626 -1.837 1.00 71.50 90 PHE A N 1
ATOM 704 C CA . PHE A 1 90 ? 5.622 12.810 -3.024 1.00 71.50 90 PHE A CA 1
ATOM 705 C C . PHE A 1 90 ? 4.707 13.299 -4.150 1.00 71.50 90 PHE A C 1
ATOM 707 O O . PHE A 1 90 ? 3.493 13.132 -4.092 1.00 71.50 90 PHE A O 1
ATOM 714 N N . SER A 1 91 ? 5.283 13.884 -5.202 1.00 69.56 91 SER A N 1
ATOM 715 C CA . SER A 1 91 ? 4.528 14.310 -6.387 1.00 69.56 91 SER A CA 1
ATOM 716 C C . SER A 1 91 ? 4.623 13.274 -7.510 1.00 69.56 91 SER A C 1
ATOM 718 O O . SER A 1 91 ? 5.716 12.787 -7.830 1.00 69.56 91 SER A O 1
ATOM 720 N N . ARG A 1 92 ? 3.481 12.939 -8.122 1.00 72.88 92 ARG A N 1
ATOM 721 C CA . ARG A 1 92 ? 3.413 12.089 -9.323 1.00 72.88 92 ARG A CA 1
ATOM 722 C C . ARG A 1 92 ? 3.730 12.907 -10.568 1.00 72.88 92 ARG A C 1
ATOM 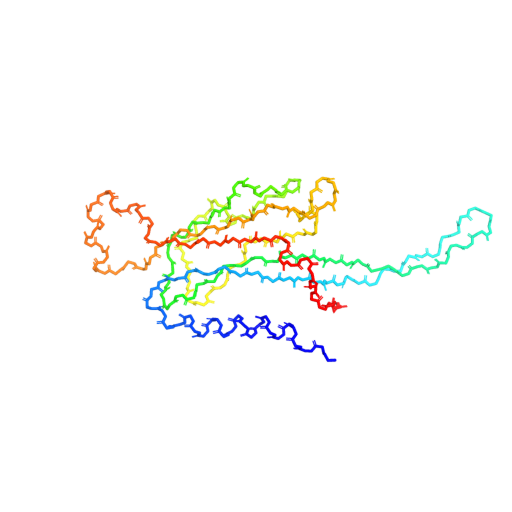724 O O . ARG A 1 92 ? 3.391 14.085 -10.645 1.00 72.88 92 ARG A O 1
ATOM 731 N N . ARG A 1 93 ? 4.374 12.285 -11.558 1.00 67.06 93 ARG A N 1
ATOM 732 C CA . ARG A 1 93 ? 4.739 12.975 -12.804 1.00 67.06 93 ARG A CA 1
ATOM 733 C C . ARG A 1 93 ? 3.530 12.959 -13.756 1.00 67.06 93 ARG A C 1
ATOM 735 O O . ARG A 1 93 ? 2.978 11.901 -14.047 1.00 67.06 93 ARG A O 1
ATOM 742 N N . GLY A 1 94 ? 3.113 14.128 -14.249 1.00 62.06 94 GLY A N 1
ATOM 743 C CA . GLY A 1 94 ? 2.007 14.278 -15.211 1.00 62.06 94 GLY A CA 1
ATOM 744 C C . GLY A 1 94 ? 0.609 14.436 -14.590 1.00 62.06 94 GLY A C 1
ATOM 745 O O . GLY A 1 94 ? 0.460 14.815 -13.435 1.00 62.06 94 GLY A O 1
ATOM 746 N N . PHE A 1 95 ? -0.440 14.161 -15.376 1.00 54.19 95 PHE A N 1
ATOM 747 C CA . PHE A 1 95 ? -1.854 14.323 -14.978 1.00 54.19 95 PHE A CA 1
ATOM 748 C C . PHE A 1 95 ? -2.430 13.137 -14.181 1.00 54.19 95 PHE A C 1
ATOM 750 O O . PHE A 1 95 ? -3.638 13.076 -13.934 1.00 54.19 95 PHE A O 1
ATOM 757 N N . LEU A 1 96 ? -1.594 12.165 -13.811 1.00 63.34 96 LEU A N 1
ATOM 758 C CA . LEU A 1 96 ? -2.020 10.971 -13.088 1.00 63.34 96 LEU A CA 1
ATOM 759 C C . LEU A 1 96 ? -2.419 11.345 -11.660 1.00 63.34 96 LEU A C 1
ATOM 761 O O . LEU A 1 96 ? -1.576 11.595 -10.799 1.00 63.34 96 LEU A O 1
ATOM 765 N N . LYS A 1 97 ? -3.728 11.361 -11.405 1.00 68.88 97 LYS A N 1
ATOM 766 C CA . LYS A 1 97 ? -4.271 11.563 -10.062 1.00 68.88 97 LYS A CA 1
ATOM 767 C C . LYS A 1 97 ? -3.899 10.382 -9.162 1.00 68.88 97 LYS A C 1
AT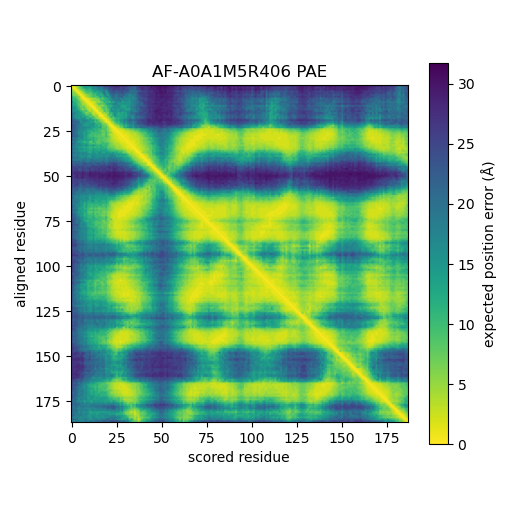OM 769 O O . LYS A 1 97 ? -3.704 9.249 -9.616 1.00 68.88 97 LYS A O 1
ATOM 774 N N . TRP A 1 98 ? -3.811 10.644 -7.862 1.00 74.06 98 TRP A N 1
ATOM 775 C CA . TRP A 1 98 ? -3.972 9.590 -6.863 1.00 74.06 98 TRP A CA 1
ATOM 776 C C . TRP A 1 98 ? -5.314 8.895 -7.129 1.00 74.06 98 TRP A C 1
ATOM 778 O O . TRP A 1 98 ? -6.255 9.562 -7.558 1.00 74.06 98 TRP A O 1
ATOM 788 N N . GLY A 1 99 ? -5.374 7.566 -6.993 1.00 70.75 99 GLY A N 1
ATOM 789 C CA . GLY A 1 99 ? -6.558 6.783 -7.373 1.00 70.75 99 GLY A CA 1
ATOM 790 C C . GLY A 1 99 ? -7.862 7.358 -6.806 1.00 70.75 99 GLY A C 1
ATOM 791 O O . GLY A 1 99 ? -7.853 8.044 -5.787 1.00 70.75 99 GLY A O 1
ATOM 792 N N . GLU A 1 100 ? -8.997 7.062 -7.440 1.00 75.00 100 GLU A N 1
ATOM 793 C CA . GLU A 1 100 ? -10.308 7.644 -7.086 1.00 75.00 100 GLU A CA 1
ATOM 794 C C . GLU A 1 100 ? -10.728 7.400 -5.630 1.00 75.00 100 GLU A C 1
ATOM 796 O O . GLU A 1 100 ? -11.616 8.063 -5.110 1.00 75.00 100 GLU A O 1
ATOM 801 N N . ILE A 1 101 ? -10.079 6.459 -4.948 1.00 80.31 101 ILE A N 1
ATOM 802 C CA . ILE A 1 101 ? -10.344 6.156 -3.548 1.00 80.31 101 ILE A CA 1
ATOM 803 C C . ILE A 1 101 ? -9.836 7.240 -2.584 1.00 80.31 101 ILE A C 1
ATOM 805 O O . ILE A 1 101 ? -10.317 7.336 -1.455 1.00 80.31 101 ILE A O 1
ATOM 809 N N . PHE A 1 102 ? -8.883 8.076 -3.006 1.00 82.31 102 PHE A N 1
ATOM 810 C CA . PHE A 1 102 ? -8.404 9.196 -2.200 1.00 82.31 102 PHE A CA 1
ATOM 811 C C . PHE A 1 102 ? -9.377 10.370 -2.298 1.00 82.31 102 PHE A C 1
ATOM 813 O O . PHE A 1 102 ? -9.785 10.778 -3.381 1.00 82.31 102 PHE A O 1
ATOM 820 N N . GLY A 1 103 ? -9.755 10.922 -1.144 1.00 74.94 103 GLY A N 1
ATOM 821 C CA . GLY A 1 103 ? -10.764 11.984 -1.051 1.00 74.94 103 GLY A CA 1
ATOM 822 C C . GLY A 1 103 ? -12.204 11.483 -0.892 1.00 74.94 103 GLY A C 1
ATOM 823 O O . GLY A 1 103 ? -13.077 12.278 -0.544 1.00 74.94 103 GLY A O 1
ATOM 824 N N . HIS A 1 104 ? -12.450 10.177 -1.039 1.00 83.56 104 HIS A N 1
ATOM 825 C CA . HIS A 1 104 ? -13.749 9.563 -0.775 1.00 83.56 104 HIS A CA 1
ATOM 826 C C . HIS A 1 104 ? -13.687 8.663 0.471 1.00 83.56 104 HIS A C 1
ATOM 828 O O . HIS A 1 104 ? -12.814 7.801 0.568 1.00 83.56 104 HIS A O 1
ATOM 834 N N . PRO A 1 105 ? -14.593 8.835 1.452 1.00 85.31 105 PRO A N 1
ATOM 835 C CA . PRO A 1 105 ? -14.604 7.981 2.630 1.00 85.31 105 PRO A CA 1
ATOM 836 C C . PRO A 1 105 ? -15.109 6.579 2.270 1.00 85.31 105 PRO A C 1
ATOM 838 O O . PRO A 1 105 ? -16.226 6.417 1.780 1.00 85.31 105 PRO A O 1
ATOM 841 N N . ILE A 1 106 ? -14.326 5.549 2.585 1.00 88.25 106 ILE A N 1
ATOM 842 C CA . ILE A 1 106 ? -14.774 4.159 2.480 1.00 88.25 106 ILE A CA 1
ATOM 843 C C . ILE A 1 106 ? -15.660 3.875 3.693 1.00 88.25 106 ILE A C 1
ATOM 845 O O . ILE A 1 106 ? -15.224 3.942 4.847 1.00 88.25 106 ILE A O 1
ATOM 849 N N . HIS A 1 107 ? -16.931 3.569 3.445 1.00 89.00 107 HIS A N 1
ATOM 850 C CA . HIS A 1 107 ? -17.912 3.418 4.519 1.00 89.00 107 HIS A CA 1
ATOM 851 C C . HIS A 1 10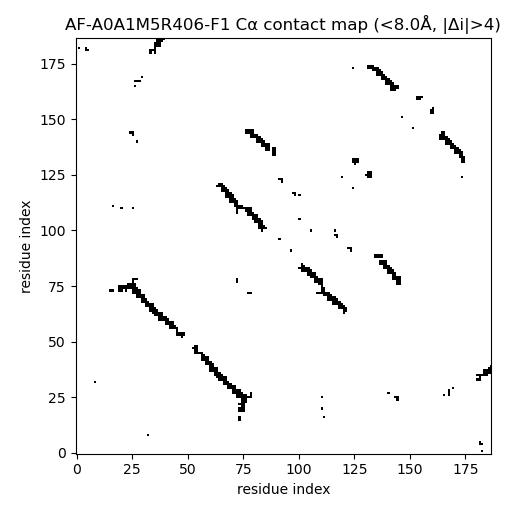7 ? -17.576 2.277 5.476 1.00 89.00 107 HIS A C 1
ATOM 853 O O . HIS A 1 107 ? -17.682 2.456 6.692 1.00 89.00 107 HIS A O 1
ATOM 859 N N . GLN A 1 108 ? -17.166 1.129 4.938 1.00 91.38 108 GLN A N 1
ATOM 860 C CA . GLN A 1 108 ? -16.839 -0.053 5.721 1.00 91.38 108 GLN A CA 1
ATOM 861 C C . GLN A 1 108 ? -15.831 -0.952 5.007 1.00 91.38 108 GLN A C 1
ATOM 863 O O . GLN A 1 108 ? -15.830 -1.037 3.781 1.00 91.38 108 GLN A O 1
ATOM 868 N N . MET A 1 109 ? -15.029 -1.662 5.795 1.00 91.00 109 MET A N 1
ATOM 869 C CA . MET A 1 109 ? -14.089 -2.674 5.328 1.00 91.00 109 MET A CA 1
ATOM 870 C C . MET A 1 109 ? -14.109 -3.872 6.278 1.00 91.00 109 MET A C 1
ATOM 872 O O . MET A 1 109 ? -13.829 -3.735 7.473 1.00 91.00 109 MET A O 1
ATOM 876 N N . ALA A 1 110 ? -14.486 -5.042 5.769 1.00 89.38 110 ALA A N 1
ATOM 877 C CA . ALA A 1 110 ? -14.578 -6.270 6.554 1.00 89.38 110 ALA A CA 1
ATOM 878 C C . ALA A 1 110 ? -13.183 -6.809 6.935 1.00 89.38 110 ALA A C 1
ATOM 880 O O . ALA A 1 110 ? -12.212 -6.500 6.247 1.00 89.38 110 ALA A O 1
ATOM 881 N N . PRO A 1 111 ? -13.057 -7.603 8.016 1.00 88.56 111 PRO A N 1
ATOM 882 C CA . PRO A 1 111 ? -11.829 -8.340 8.321 1.00 88.56 111 PRO A CA 1
ATOM 883 C C . PRO A 1 111 ? -11.332 -9.147 7.117 1.00 88.56 111 PRO A C 1
ATOM 885 O O . PRO A 1 111 ? -12.123 -9.815 6.453 1.00 88.56 111 PRO A O 1
ATOM 888 N N . GLY A 1 112 ? -10.038 -9.064 6.826 1.00 82.19 112 GLY A N 1
ATOM 889 C CA . GLY A 1 112 ? -9.389 -9.733 5.697 1.00 82.19 112 GLY A CA 1
ATOM 890 C C . GLY A 1 112 ? -9.707 -9.147 4.319 1.00 82.19 112 GLY A C 1
ATOM 891 O O . GLY A 1 112 ? -9.127 -9.584 3.328 1.00 82.19 112 GLY A O 1
ATOM 892 N N . GLN A 1 113 ? -10.597 -8.153 4.225 1.00 87.00 113 GLN A N 1
ATOM 893 C CA . GLN A 1 113 ? -10.855 -7.469 2.963 1.00 87.00 113 GLN A CA 1
ATOM 894 C C . GLN A 1 113 ? -9.609 -6.689 2.547 1.00 87.00 113 GLN A C 1
ATOM 896 O O . GLN A 1 113 ? -9.019 -5.990 3.369 1.00 87.00 113 GLN A O 1
ATOM 901 N N . LEU A 1 114 ? -9.247 -6.792 1.271 1.00 88.69 114 LEU A N 1
ATOM 902 C CA . LEU A 1 114 ? -8.124 -6.097 0.653 1.00 88.69 114 LEU A CA 1
ATOM 903 C C . LEU A 1 114 ? -8.655 -5.131 -0.407 1.00 88.69 114 LEU A C 1
ATOM 905 O O . LEU A 1 114 ? -9.555 -5.472 -1.176 1.00 88.69 114 LEU A O 1
ATOM 909 N N . ILE A 1 115 ? -8.119 -3.915 -0.423 1.00 90.12 115 ILE A N 1
ATOM 910 C CA . ILE A 1 115 ? -8.503 -2.852 -1.348 1.00 90.12 115 ILE A CA 1
ATOM 911 C C . ILE A 1 115 ? -7.246 -2.335 -2.042 1.00 90.12 115 ILE A C 1
ATOM 913 O O . ILE A 1 115 ? -6.268 -1.966 -1.392 1.00 90.12 115 ILE A O 1
ATOM 917 N N . TYR A 1 116 ? -7.290 -2.298 -3.371 1.00 90.25 116 TYR A N 1
ATOM 918 C CA . TYR A 1 116 ? -6.268 -1.660 -4.193 1.00 90.25 116 TYR A CA 1
ATOM 919 C C . TYR A 1 116 ? -6.356 -0.136 -4.082 1.00 90.25 116 TYR A C 1
ATOM 921 O O . TYR A 1 116 ? -7.447 0.431 -4.148 1.00 90.25 116 TYR A O 1
ATOM 929 N N . LEU A 1 117 ? -5.206 0.519 -3.926 1.00 89.62 117 LEU A N 1
ATOM 930 C CA . LEU A 1 117 ? -5.123 1.968 -3.763 1.00 89.62 117 LEU A CA 1
ATOM 931 C C . LEU A 1 117 ? -4.678 2.661 -5.052 1.00 89.62 117 LEU A C 1
ATOM 933 O O . LEU A 1 11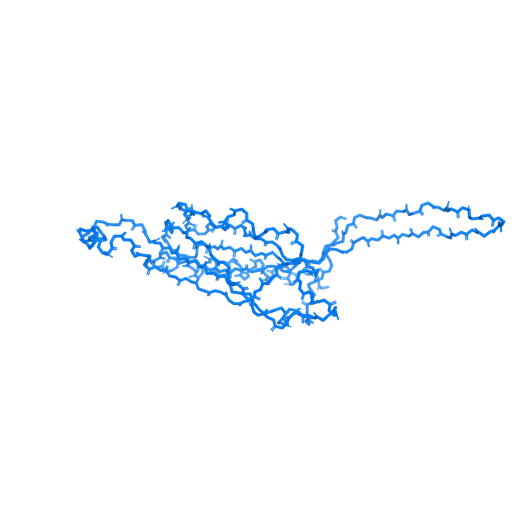7 ? -5.391 3.506 -5.591 1.00 89.62 117 LEU A O 1
ATOM 937 N N . PHE A 1 118 ? -3.471 2.343 -5.517 1.00 88.62 118 PHE A N 1
ATOM 938 C CA . PHE A 1 118 ? -2.855 2.931 -6.705 1.00 88.62 118 PHE A CA 1
ATOM 939 C C . PHE A 1 118 ? -1.621 2.125 -7.123 1.00 88.62 118 PHE A C 1
ATOM 941 O O . PHE A 1 118 ? -1.130 1.274 -6.380 1.00 88.62 118 PHE A O 1
ATOM 948 N N . ARG A 1 119 ? -1.102 2.429 -8.317 1.00 87.19 119 ARG A N 1
ATOM 949 C CA . ARG A 1 119 ? 0.190 1.943 -8.810 1.00 87.19 119 ARG A CA 1
ATOM 950 C C . ARG A 1 119 ? 1.142 3.098 -9.073 1.00 87.19 119 ARG A C 1
ATOM 952 O O . ARG A 1 119 ? 0.694 4.156 -9.528 1.00 87.19 119 ARG A O 1
ATOM 959 N N . LEU A 1 120 ? 2.429 2.861 -8.853 1.00 86.31 120 LEU A N 1
ATOM 960 C CA . LEU A 1 120 ? 3.528 3.725 -9.277 1.00 86.31 120 LEU A CA 1
ATOM 961 C C . LEU A 1 120 ? 4.354 2.997 -10.333 1.00 86.31 120 LEU A C 1
ATOM 963 O O . LEU A 1 120 ? 4.811 1.884 -10.090 1.00 86.31 120 LEU A O 1
ATOM 967 N N . GLY A 1 121 ? 4.531 3.614 -11.497 1.00 82.88 121 GLY A N 1
ATOM 968 C CA . GLY A 1 121 ? 5.449 3.102 -12.518 1.00 82.88 121 GLY A CA 1
ATOM 969 C C . GLY A 1 121 ? 6.874 3.616 -12.310 1.00 82.88 121 GLY A C 1
ATOM 970 O O . GLY A 1 121 ? 7.103 4.517 -11.501 1.00 82.88 121 GLY A O 1
ATOM 971 N N . LEU A 1 122 ? 7.827 3.123 -13.104 1.00 77.62 122 LEU A N 1
ATOM 972 C CA . LEU A 1 122 ? 9.207 3.638 -13.107 1.00 77.62 122 LEU A CA 1
ATOM 973 C C . LEU A 1 122 ? 9.273 5.164 -13.258 1.00 77.62 122 LEU A C 1
ATOM 975 O O . LEU A 1 122 ? 10.010 5.819 -12.527 1.00 77.62 122 LEU A O 1
ATOM 979 N N . ASN A 1 123 ? 8.459 5.747 -14.139 1.00 77.25 123 ASN A N 1
ATOM 980 C CA . ASN A 1 123 ? 8.440 7.196 -14.368 1.00 77.25 123 ASN A CA 1
ATOM 981 C C . ASN A 1 123 ? 7.994 8.002 -13.136 1.00 77.25 123 ASN A C 1
ATOM 983 O O . ASN A 1 123 ? 8.368 9.165 -13.000 1.00 77.25 123 ASN A O 1
ATOM 987 N N . ASP A 1 124 ? 7.200 7.403 -12.242 1.00 77.00 124 ASP A N 1
ATOM 988 C CA . ASP A 1 124 ? 6.783 8.038 -10.989 1.00 77.00 124 ASP A CA 1
ATOM 989 C C . ASP A 1 124 ? 7.901 7.997 -9.932 1.00 77.00 124 ASP A C 1
ATOM 991 O O . ASP A 1 124 ? 7.962 8.881 -9.072 1.00 77.00 124 ASP A O 1
ATOM 995 N N . LEU A 1 125 ? 8.781 6.990 -10.006 1.00 76.56 125 LEU A N 1
ATOM 996 C CA . LEU A 1 125 ? 9.884 6.741 -9.071 1.00 76.56 125 LEU A CA 1
ATOM 997 C C . LEU A 1 125 ? 11.161 7.521 -9.415 1.00 76.56 125 LEU A C 1
ATOM 999 O O . LEU A 1 125 ? 12.016 7.685 -8.546 1.00 76.56 125 LEU A O 1
ATOM 1003 N N . HIS A 1 126 ? 11.289 8.017 -10.647 1.00 73.94 126 HIS A N 1
ATOM 1004 C CA . HIS A 1 126 ? 12.431 8.819 -11.085 1.00 73.94 126 HIS A CA 1
ATOM 1005 C C . HIS A 1 126 ? 12.136 10.323 -11.002 1.00 73.94 126 HIS A C 1
ATOM 1007 O O . HIS A 1 126 ? 11.014 10.791 -11.213 1.00 73.94 126 HIS A O 1
ATOM 1013 N N . SER A 1 127 ? 13.169 11.074 -10.644 1.00 70.38 127 SER A N 1
ATOM 1014 C CA . SER A 1 127 ? 13.213 12.537 -10.621 1.00 70.38 127 SER A CA 1
ATOM 1015 C C . SER A 1 127 ? 13.425 13.077 -12.039 1.00 70.38 127 SER A C 1
ATOM 1017 O O . SER A 1 127 ? 13.658 12.304 -12.966 1.00 70.38 127 SER A O 1
ATOM 1019 N N . ASP A 1 128 ? 13.381 14.400 -12.219 1.00 69.00 128 ASP A N 1
ATOM 1020 C CA . ASP A 1 128 ? 13.600 15.002 -13.542 1.00 69.00 128 ASP A CA 1
ATOM 1021 C C . ASP A 1 128 ? 14.997 14.720 -14.128 1.00 69.00 128 ASP A C 1
ATOM 1023 O O . ASP A 1 128 ? 15.128 14.648 -15.345 1.00 69.00 128 ASP A O 1
ATOM 1027 N N . ASP A 1 129 ? 15.986 14.447 -13.270 1.00 69.94 129 ASP A N 1
ATOM 1028 C CA . ASP A 1 129 ? 17.363 14.082 -13.639 1.00 69.94 129 ASP A CA 1
ATOM 1029 C C . ASP A 1 129 ? 17.578 12.562 -13.844 1.00 69.94 129 ASP A C 1
ATOM 1031 O O . ASP A 1 129 ? 18.704 12.080 -13.714 1.00 69.94 129 ASP A O 1
ATOM 1035 N N . ASP A 1 130 ? 16.512 11.775 -14.044 1.00 67.38 130 ASP A N 1
ATOM 1036 C CA . ASP A 1 130 ? 16.543 10.299 -14.140 1.00 67.38 130 ASP A CA 1
ATOM 1037 C C . ASP A 1 130 ? 17.194 9.590 -12.931 1.00 67.38 130 ASP A C 1
ATOM 1039 O O . ASP A 1 130 ? 17.581 8.423 -12.981 1.00 67.38 130 ASP A O 1
ATOM 1043 N N . LYS A 1 131 ? 17.274 10.276 -11.787 1.00 71.50 131 LYS A N 1
ATOM 1044 C CA . LYS A 1 131 ? 17.692 9.699 -10.502 1.00 71.50 131 LYS A CA 1
ATOM 1045 C C . LYS A 1 131 ? 16.485 9.216 -9.717 1.00 71.50 131 LYS A C 1
ATOM 1047 O O . LYS A 1 131 ? 15.459 9.897 -9.689 1.00 71.50 131 LYS A O 1
ATOM 1052 N N . LEU A 1 132 ? 16.618 8.094 -9.011 1.00 73.12 132 LEU A N 1
ATOM 1053 C CA . LEU A 1 132 ? 15.585 7.623 -8.086 1.00 73.12 132 LEU A CA 1
ATOM 1054 C C . LEU A 1 132 ? 15.219 8.730 -7.083 1.00 73.12 132 LEU A C 1
ATOM 1056 O O . LEU A 1 132 ? 16.107 9.355 -6.498 1.00 73.12 132 LEU A O 1
ATOM 1060 N N . LYS A 1 133 ? 13.920 8.975 -6.891 1.00 75.44 133 LYS A N 1
ATOM 1061 C CA . LYS A 1 133 ? 13.433 9.972 -5.934 1.00 75.44 133 LYS A CA 1
ATOM 1062 C C . LYS A 1 133 ? 13.857 9.589 -4.523 1.00 75.44 133 LYS A C 1
ATOM 1064 O O . LYS A 1 133 ? 13.589 8.485 -4.058 1.00 75.44 133 LYS A O 1
ATOM 1069 N N . ASP A 1 134 ? 14.468 10.544 -3.835 1.00 73.00 134 ASP A N 1
ATOM 1070 C CA . ASP A 1 134 ? 14.863 10.432 -2.430 1.00 73.00 134 ASP A CA 1
ATOM 1071 C C . ASP A 1 134 ? 13.801 11.023 -1.498 1.00 73.00 134 ASP A C 1
ATOM 1073 O O . ASP A 1 134 ? 14.104 11.759 -0.563 1.00 73.00 134 ASP A O 1
ATOM 1077 N N . ILE A 1 135 ? 12.531 10.801 -1.834 1.00 72.12 135 ILE A N 1
ATOM 1078 C CA . ILE A 1 135 ? 11.405 11.351 -1.089 1.00 72.12 135 ILE A CA 1
ATOM 1079 C C . ILE A 1 135 ? 10.515 10.201 -0.656 1.00 72.12 135 ILE A C 1
ATOM 1081 O O . ILE A 1 135 ? 10.138 9.350 -1.466 1.00 72.12 135 ILE A O 1
ATOM 1085 N N . ASP A 1 136 ? 10.163 10.219 0.622 1.00 83.19 136 ASP A N 1
ATOM 1086 C CA . ASP A 1 136 ? 9.265 9.251 1.216 1.00 83.19 136 ASP A CA 1
ATOM 1087 C C . ASP A 1 136 ? 7.815 9.528 0.802 1.00 83.19 136 ASP A C 1
ATOM 1089 O O . ASP A 1 136 ? 7.279 10.631 0.942 1.00 83.19 136 ASP A O 1
ATOM 1093 N N . LEU A 1 137 ? 7.146 8.489 0.318 1.00 85.56 137 LEU A N 1
ATOM 1094 C CA . LEU A 1 137 ? 5.708 8.482 0.117 1.00 85.56 137 LEU A CA 1
ATOM 1095 C C . LEU A 1 137 ? 5.031 8.083 1.423 1.00 85.56 137 LEU A C 1
ATOM 1097 O O . LEU A 1 137 ? 5.148 6.945 1.870 1.00 85.56 137 LEU A O 1
ATOM 1101 N N . THR A 1 138 ? 4.273 9.002 2.010 1.00 88.75 138 THR A N 1
ATOM 1102 C CA . THR A 1 138 ? 3.466 8.702 3.197 1.00 88.75 138 THR A CA 1
ATOM 1103 C C . THR A 1 138 ? 2.018 8.451 2.797 1.00 88.75 138 THR A C 1
ATOM 1105 O O . THR A 1 138 ? 1.409 9.282 2.126 1.00 88.75 138 THR A O 1
ATOM 1108 N N . VAL A 1 139 ? 1.445 7.332 3.228 1.00 89.75 139 VAL A N 1
ATOM 1109 C CA . VAL A 1 139 ? 0.018 7.024 3.088 1.00 89.75 139 VAL A CA 1
ATOM 1110 C C . VAL A 1 139 ? -0.569 6.830 4.478 1.00 89.75 139 VAL A C 1
ATOM 1112 O O . VAL A 1 139 ? -0.045 6.065 5.282 1.00 89.75 139 VAL A O 1
ATOM 1115 N N . SER A 1 140 ? -1.672 7.510 4.765 1.00 91.06 140 SER A N 1
ATOM 1116 C CA . SER A 1 140 ? -2.340 7.445 6.063 1.00 91.06 140 SER A CA 1
ATOM 1117 C C . SER A 1 140 ? -3.787 6.999 5.908 1.00 91.06 140 SER A C 1
ATOM 1119 O O . SER A 1 140 ? -4.497 7.448 5.008 1.00 91.06 140 SER A O 1
ATOM 1121 N N . ALA A 1 141 ? -4.242 6.151 6.827 1.00 92.06 141 ALA A N 1
ATOM 1122 C CA . ALA A 1 141 ? -5.639 5.772 6.984 1.00 92.06 141 ALA A CA 1
ATOM 1123 C C . ALA A 1 141 ? -6.138 6.208 8.358 1.00 92.06 141 ALA A C 1
ATOM 1125 O O . ALA A 1 141 ? -5.636 5.743 9.380 1.00 92.06 141 ALA A O 1
ATOM 1126 N N . ALA A 1 142 ? -7.171 7.044 8.393 1.00 91.50 142 ALA A N 1
ATOM 1127 C CA . ALA A 1 142 ? -7.909 7.361 9.610 1.00 91.50 142 ALA A CA 1
ATOM 1128 C C . ALA A 1 142 ? -9.258 6.635 9.593 1.00 91.50 142 ALA A C 1
ATOM 1130 O O . ALA A 1 142 ? -9.980 6.720 8.606 1.00 91.50 142 ALA A O 1
ATOM 1131 N N . TYR A 1 143 ? -9.607 5.914 10.659 1.00 91.06 143 TYR A N 1
ATOM 1132 C CA . TYR A 1 143 ? -10.795 5.052 10.675 1.00 91.06 143 TYR A CA 1
ATOM 1133 C C . TYR A 1 143 ? -11.391 4.873 12.073 1.00 91.06 143 TYR A C 1
ATOM 1135 O O . TYR A 1 143 ? -10.805 5.226 13.102 1.00 91.06 143 TYR A O 1
ATOM 1143 N N . ASN A 1 144 ? -12.602 4.321 12.108 1.00 87.38 144 ASN A N 1
ATOM 1144 C CA . ASN A 1 144 ? -13.330 3.968 13.318 1.00 87.38 144 ASN A CA 1
ATOM 1145 C C . ASN A 1 144 ? -13.593 2.462 13.387 1.00 87.38 144 ASN A C 1
ATOM 1147 O O . ASN A 1 144 ? -13.539 1.749 12.390 1.00 87.38 144 ASN A O 1
ATOM 1151 N N .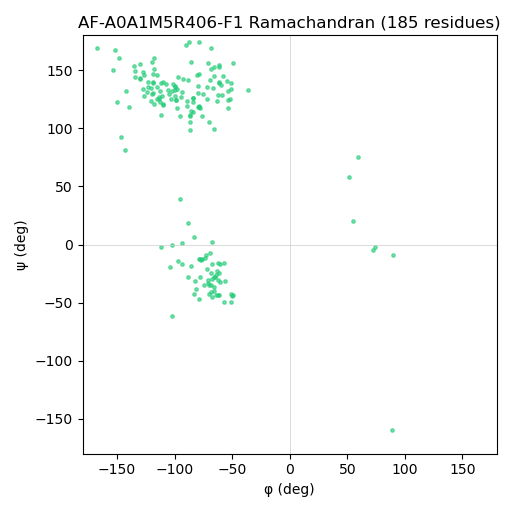 GLY A 1 145 ? -13.883 1.978 14.592 1.00 84.56 145 GLY A N 1
ATOM 1152 C CA . GLY A 1 145 ? -14.417 0.633 14.790 1.00 84.56 145 GLY A CA 1
ATOM 1153 C C . GLY A 1 145 ? -15.935 0.598 14.763 1.00 84.56 145 GLY A C 1
ATOM 1154 O O . GLY A 1 145 ? -16.569 1.657 14.798 1.00 84.56 145 GLY A O 1
ATOM 1155 N N . PRO A 1 146 ? -16.515 -0.613 14.767 1.00 79.94 146 PRO A N 1
ATOM 1156 C CA . PRO A 1 146 ? -17.953 -0.768 14.739 1.00 79.94 146 PRO A CA 1
ATOM 1157 C C . PRO A 1 146 ? -18.566 -0.129 15.980 1.00 79.94 146 PRO A C 1
ATOM 1159 O O . PRO A 1 146 ? -18.037 -0.250 17.092 1.00 79.94 146 PRO A O 1
ATOM 1162 N N . ARG A 1 147 ? -19.700 0.545 15.790 1.00 70.62 147 ARG A N 1
ATOM 1163 C CA . ARG A 1 147 ? -20.463 1.129 16.896 1.00 70.62 147 ARG A CA 1
ATOM 1164 C C . ARG A 1 147 ? -21.017 0.026 17.802 1.00 70.62 147 ARG A C 1
ATOM 1166 O O . ARG A 1 147 ? -22.044 -0.572 17.511 1.00 70.62 147 ARG A O 1
ATOM 1173 N N . THR A 1 148 ? -20.350 -0.231 18.922 1.00 68.56 148 THR A N 1
ATOM 1174 C CA . THR A 1 148 ? -20.889 -1.005 20.051 1.00 68.56 148 THR A CA 1
ATOM 1175 C C . THR A 1 148 ? -21.683 -0.111 21.003 1.00 68.56 148 THR A C 1
ATOM 1177 O O . THR A 1 148 ? -21.428 1.090 21.082 1.00 68.56 148 THR A O 1
ATOM 1180 N N . PHE A 1 149 ? -22.605 -0.691 21.777 1.00 62.81 149 PHE A N 1
ATOM 1181 C CA . PHE A 1 149 ? -23.427 0.022 22.769 1.00 62.81 149 PHE A CA 1
ATOM 1182 C C . PHE A 1 149 ? -22.591 0.914 23.713 1.00 62.81 149 PHE A C 1
ATOM 1184 O O . PHE A 1 149 ? -22.866 2.099 23.874 1.00 62.81 149 PHE A O 1
ATOM 1191 N N . TRP A 1 150 ? -21.468 0.397 24.218 1.00 63.72 150 TRP A N 1
ATOM 1192 C CA . TRP A 1 150 ? -20.518 1.144 25.059 1.00 63.72 150 TRP A CA 1
ATOM 1193 C C . TRP A 1 150 ? -19.803 2.287 24.335 1.00 63.72 150 TRP A C 1
ATOM 1195 O O . TRP A 1 150 ? -19.427 3.289 24.936 1.00 63.72 150 TRP A O 1
ATOM 1205 N N . SER A 1 151 ? -19.631 2.162 23.022 1.00 63.34 151 SER A N 1
ATOM 1206 C CA . SER A 1 151 ? -18.987 3.184 22.204 1.00 63.34 151 SER A CA 1
ATOM 1207 C C . SER A 1 151 ? -19.893 4.368 21.861 1.00 63.34 151 SER A C 1
ATOM 1209 O O . SER A 1 151 ? -19.387 5.380 21.366 1.00 63.34 151 SER A O 1
ATOM 1211 N N . TRP A 1 152 ? -21.200 4.236 22.113 1.00 60.22 152 TRP A N 1
ATOM 1212 C CA . TRP A 1 152 ? -22.205 5.275 21.905 1.00 60.22 152 TRP A CA 1
ATOM 1213 C C . TRP A 1 152 ? -22.271 6.271 23.069 1.00 60.22 152 TRP A C 1
ATOM 1215 O O . TRP A 1 152 ? -22.478 7.457 22.834 1.00 60.22 152 TRP A O 1
ATOM 1225 N N . LEU A 1 153 ? -21.993 5.835 24.302 1.00 64.81 153 LEU A N 1
ATOM 1226 C CA . LEU A 1 153 ? -21.972 6.697 25.494 1.00 64.81 153 LEU A CA 1
ATOM 1227 C C . LEU A 1 153 ? -21.101 7.963 25.322 1.00 64.81 153 LEU A C 1
ATOM 1229 O O . LEU A 1 153 ? -21.612 9.063 25.528 1.00 64.81 153 LEU A O 1
ATOM 1233 N N . PRO A 1 154 ? -19.840 7.883 24.849 1.00 59.03 154 PRO A N 1
ATOM 1234 C CA . PRO A 1 154 ? -19.045 9.082 24.579 1.00 59.03 154 PRO A CA 1
ATOM 1235 C C . PRO A 1 154 ? -19.481 9.864 23.321 1.00 59.03 154 PRO A C 1
ATOM 1237 O O . PRO A 1 154 ? -19.037 10.996 23.140 1.00 59.03 154 PRO A O 1
ATOM 1240 N N . MET A 1 155 ? -20.346 9.318 22.450 1.00 56.84 155 MET A N 1
ATOM 1241 C CA . MET A 1 155 ? -20.903 10.047 21.290 1.00 56.84 155 MET A CA 1
ATOM 1242 C C . MET A 1 155 ? -22.009 11.040 21.668 1.00 56.84 155 MET A C 1
ATOM 1244 O O . MET A 1 155 ? -22.362 11.878 20.833 1.00 56.84 155 MET A O 1
ATOM 1248 N N . LEU A 1 156 ? -22.524 10.981 22.901 1.00 63.88 156 LEU A N 1
ATOM 1249 C CA . LEU A 1 156 ? -23.451 11.981 23.439 1.00 63.88 156 LEU A CA 1
ATOM 1250 C C . LEU A 1 156 ? -22.798 13.368 23.541 1.00 63.88 156 LEU A C 1
ATOM 1252 O O . LEU A 1 156 ? -23.497 14.377 23.475 1.00 63.88 156 LEU A O 1
ATOM 1256 N N . TRP A 1 157 ? -21.462 13.442 23.598 1.00 71.81 157 TRP A N 1
ATOM 1257 C CA . TRP A 1 157 ? -20.742 14.706 23.485 1.00 71.81 157 TRP A CA 1
ATOM 1258 C C . TRP A 1 157 ? -20.398 15.046 22.024 1.00 71.81 157 TRP A C 1
ATOM 1260 O O . TRP A 1 157 ? -19.595 14.346 21.396 1.00 71.81 157 TRP A O 1
ATOM 1270 N N . PRO A 1 158 ? -20.895 16.179 21.483 1.00 61.38 158 PRO A N 1
ATOM 1271 C CA . PRO A 1 158 ? -20.666 16.582 20.091 1.00 61.38 158 PRO A CA 1
ATOM 1272 C C . PRO A 1 158 ? -19.184 16.676 19.709 1.00 61.38 158 PRO A C 1
ATOM 1274 O O . PRO A 1 158 ? -18.813 16.382 18.574 1.00 61.38 158 PRO A O 1
ATOM 1277 N N . ARG A 1 159 ? -18.325 17.035 20.675 1.00 63.62 159 ARG A N 1
ATOM 1278 C CA . ARG A 1 159 ? -16.868 17.156 20.501 1.00 63.62 159 ARG A CA 1
ATOM 1279 C C . ARG A 1 159 ? -16.175 15.811 20.253 1.00 63.62 159 ARG A C 1
ATOM 1281 O O . ARG A 1 159 ? -15.164 15.767 19.562 1.00 63.62 159 ARG A O 1
ATOM 1288 N N . LEU A 1 160 ? -16.717 14.718 20.788 1.00 61.28 160 LEU A N 1
ATOM 1289 C CA . LEU A 1 160 ? -16.154 13.367 20.664 1.00 61.28 160 LEU A CA 1
ATOM 1290 C C . LEU A 1 160 ? -16.748 12.588 19.481 1.00 61.28 160 LEU A C 1
ATOM 1292 O O . LEU A 1 160 ? -16.151 11.619 19.018 1.00 61.28 160 LEU A O 1
ATOM 1296 N N . ARG A 1 161 ? -17.888 13.038 18.941 1.00 57.69 161 ARG A N 1
ATOM 1297 C CA . ARG A 1 161 ? -18.623 12.373 17.853 1.00 57.69 161 ARG A CA 1
ATOM 1298 C C . ARG A 1 161 ? -17.901 12.393 16.497 1.00 57.69 161 ARG A C 1
ATOM 1300 O O . ARG A 1 161 ? -18.162 11.523 15.674 1.00 57.69 161 ARG A O 1
ATOM 1307 N N . LYS A 1 162 ? -17.008 13.365 16.266 1.00 59.44 162 LYS A N 1
ATOM 1308 C CA . LYS A 1 162 ? -16.257 13.536 15.004 1.00 59.44 162 LYS A CA 1
ATOM 1309 C C . LYS A 1 162 ? -14.802 13.055 15.061 1.00 59.44 162 LYS A C 1
ATOM 1311 O O . LYS A 1 162 ? -14.098 13.164 14.064 1.00 59.44 162 LYS A O 1
ATOM 1316 N N . ARG A 1 163 ? -14.327 12.550 16.205 1.00 65.75 163 ARG A N 1
ATOM 1317 C CA . ARG A 1 163 ? -12.942 12.075 16.329 1.00 65.75 163 ARG A CA 1
ATOM 1318 C C . ARG A 1 163 ? -12.806 10.691 15.699 1.00 65.75 163 ARG A C 1
ATOM 1320 O O . ARG A 1 163 ? -13.440 9.744 16.162 1.00 65.75 163 ARG A O 1
ATOM 1327 N N . THR A 1 164 ? -11.965 10.586 14.674 1.00 71.06 164 THR A N 1
ATOM 1328 C CA . THR A 1 164 ? -11.408 9.308 14.223 1.00 71.06 164 THR A CA 1
ATOM 1329 C C . THR A 1 164 ? -10.644 8.676 15.382 1.00 71.06 164 THR A C 1
ATOM 1331 O O . THR A 1 164 ? -9.864 9.343 16.064 1.00 71.06 164 THR A O 1
ATOM 1334 N N . ARG A 1 165 ? -10.943 7.409 15.677 1.00 81.06 165 ARG A N 1
ATOM 1335 C CA . ARG A 1 165 ? -10.378 6.716 16.846 1.00 81.06 165 ARG A CA 1
ATOM 1336 C C . ARG A 1 165 ? -9.053 6.038 16.556 1.00 81.06 165 ARG A C 1
ATOM 1338 O O . ARG A 1 165 ? -8.254 5.877 17.472 1.00 81.06 165 ARG A O 1
ATOM 1345 N N . TYR A 1 166 ? -8.849 5.637 15.309 1.00 87.06 166 TYR A N 1
ATOM 1346 C CA . TYR A 1 166 ? -7.669 4.916 14.876 1.00 87.06 166 TYR A CA 1
ATOM 1347 C C . TYR A 1 166 ? -7.033 5.633 13.696 1.00 87.06 166 TYR A C 1
ATOM 1349 O O . TYR A 1 166 ? -7.722 6.233 12.863 1.00 87.06 166 TYR A O 1
ATOM 1357 N N . ARG A 1 167 ? -5.706 5.568 13.651 1.00 90.38 167 ARG A N 1
ATOM 1358 C CA . ARG A 1 167 ? -4.897 6.056 12.547 1.00 90.38 167 ARG A CA 1
ATOM 1359 C C . ARG A 1 167 ? -3.740 5.093 12.333 1.00 90.38 167 ARG A C 1
ATOM 1361 O O . ARG A 1 167 ? -3.076 4.731 13.302 1.00 90.38 167 ARG A O 1
ATOM 1368 N N . THR A 1 168 ? -3.529 4.705 11.085 1.00 89.69 168 THR A N 1
ATOM 1369 C CA . THR A 1 168 ? -2.341 3.976 10.646 1.00 89.69 168 THR A CA 1
ATOM 1370 C C . THR A 1 168 ? -1.625 4.840 9.621 1.00 89.69 168 THR A C 1
ATOM 1372 O O . THR A 1 168 ? -2.258 5.305 8.674 1.00 89.69 168 THR A O 1
ATOM 1375 N N . ASP A 1 169 ? -0.325 5.030 9.807 1.00 90.25 169 ASP A N 1
ATOM 1376 C CA . ASP A 1 169 ? 0.547 5.707 8.855 1.00 90.25 169 ASP A CA 1
ATOM 1377 C C . ASP A 1 169 ? 1.521 4.679 8.271 1.00 90.25 169 ASP A C 1
ATOM 1379 O O . ASP A 1 169 ? 2.030 3.812 8.982 1.00 90.25 169 ASP A O 1
ATOM 1383 N N . PHE A 1 170 ? 1.758 4.770 6.971 1.00 89.69 170 PHE A N 1
ATOM 1384 C CA . PHE A 1 170 ? 2.686 3.937 6.228 1.00 89.69 170 PHE A CA 1
ATOM 1385 C C . PHE A 1 170 ? 3.630 4.835 5.444 1.00 89.69 170 PHE A C 1
ATOM 1387 O O . PHE A 1 170 ? 3.194 5.792 4.806 1.00 89.69 170 PHE A O 1
ATOM 1394 N N . VAL A 1 171 ? 4.921 4.521 5.501 1.00 87.62 171 VAL A N 1
ATOM 1395 C CA . VAL A 1 171 ? 5.972 5.284 4.834 1.00 87.62 171 VAL A CA 1
ATOM 1396 C C . VAL A 1 171 ? 6.694 4.356 3.874 1.00 87.62 171 VAL A C 1
ATOM 1398 O O . VAL A 1 171 ? 7.197 3.303 4.265 1.00 87.62 171 VAL A O 1
ATOM 1401 N N . PHE A 1 172 ? 6.728 4.755 2.612 1.00 84.44 172 PHE A N 1
ATOM 1402 C CA . PHE A 1 172 ? 7.390 4.043 1.539 1.00 84.44 172 PHE A CA 1
ATOM 1403 C C . PHE A 1 172 ? 8.576 4.854 1.020 1.00 84.44 172 PHE A C 1
ATOM 1405 O O . PHE A 1 172 ? 8.407 5.998 0.606 1.00 84.44 172 PHE A O 1
ATOM 1412 N N . ASN A 1 173 ? 9.755 4.233 0.980 1.00 81.62 173 ASN A N 1
ATOM 1413 C CA . ASN A 1 173 ? 10.958 4.816 0.399 1.00 81.62 173 ASN A CA 1
ATOM 1414 C C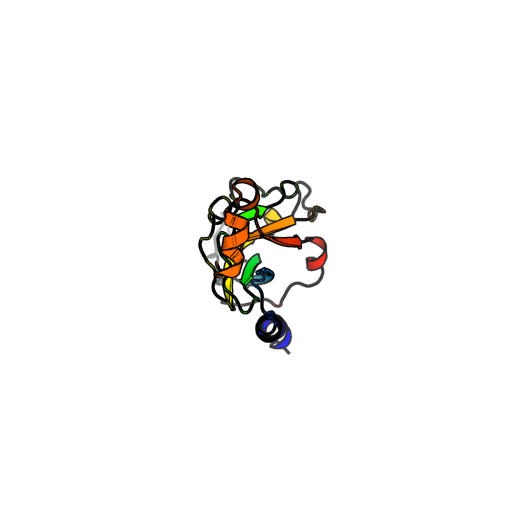 . ASN A 1 173 ? 11.361 4.033 -0.857 1.00 81.62 173 ASN A C 1
ATOM 1416 O O . ASN A 1 173 ? 11.613 2.826 -0.793 1.00 81.62 173 ASN A O 1
ATOM 1420 N N . ALA A 1 174 ? 11.453 4.725 -1.994 1.00 74.50 174 ALA A N 1
ATOM 1421 C CA . ALA A 1 174 ? 11.771 4.114 -3.283 1.00 74.50 174 ALA A CA 1
ATOM 1422 C C . ALA A 1 174 ? 13.165 3.456 -3.321 1.00 74.50 174 ALA A C 1
ATOM 1424 O O . ALA A 1 174 ? 13.345 2.445 -4.002 1.00 74.50 174 ALA A O 1
ATOM 1425 N N . LYS A 1 175 ? 14.142 3.969 -2.559 1.00 73.62 175 LYS A N 1
ATOM 1426 C CA . LYS A 1 175 ? 15.506 3.417 -2.518 1.00 73.62 175 LYS A CA 1
ATOM 1427 C C . LYS A 1 175 ? 15.563 2.010 -1.935 1.00 73.62 175 LYS A C 1
ATOM 1429 O O . LYS A 1 175 ? 16.427 1.239 -2.337 1.00 73.62 175 LYS A O 1
ATOM 1434 N N . ASN A 1 176 ? 14.626 1.650 -1.057 1.00 71.12 176 ASN A N 1
ATOM 1435 C CA . ASN A 1 176 ? 14.594 0.324 -0.435 1.00 71.12 176 ASN A CA 1
ATOM 1436 C C . ASN A 1 176 ? 14.279 -0.804 -1.431 1.00 71.12 176 ASN A C 1
ATOM 1438 O O . ASN A 1 176 ? 14.513 -1.966 -1.118 1.00 71.12 176 ASN A O 1
ATOM 1442 N N . ILE A 1 177 ? 13.744 -0.480 -2.613 1.00 66.12 177 ILE A N 1
ATOM 1443 C CA . ILE A 1 177 ? 13.359 -1.462 -3.640 1.00 66.12 177 ILE A CA 1
ATOM 1444 C C . ILE A 1 177 ? 14.363 -1.512 -4.799 1.00 66.12 177 ILE A C 1
ATOM 1446 O O . ILE A 1 177 ? 14.420 -2.501 -5.523 1.00 66.12 177 ILE A O 1
ATOM 1450 N N . ALA A 1 178 ? 15.188 -0.476 -4.968 1.00 58.59 178 ALA A N 1
ATOM 1451 C CA . ALA A 1 178 ? 16.046 -0.314 -6.142 1.00 58.59 178 ALA A CA 1
ATOM 1452 C C . ALA A 1 178 ? 17.092 -1.431 -6.333 1.00 58.59 178 ALA A C 1
ATOM 1454 O O . ALA A 1 178 ? 17.654 -1.555 -7.417 1.00 58.59 178 ALA A O 1
ATOM 1455 N N . THR A 1 179 ? 17.365 -2.233 -5.303 1.00 56.59 179 THR A N 1
ATOM 1456 C CA . THR A 1 179 ? 18.429 -3.243 -5.317 1.00 56.59 179 THR A CA 1
ATOM 1457 C C . THR A 1 179 ? 17.981 -4.663 -5.658 1.00 56.59 179 THR A C 1
ATOM 1459 O O . THR A 1 179 ? 18.852 -5.469 -5.964 1.00 56.59 179 THR A O 1
ATOM 1462 N N . ASP A 1 180 ? 16.682 -4.990 -5.635 1.00 64.19 180 ASP A N 1
ATOM 1463 C CA . ASP A 1 180 ? 16.227 -6.371 -5.869 1.00 64.19 180 ASP A CA 1
ATOM 1464 C C . ASP A 1 180 ? 14.867 -6.397 -6.589 1.00 64.19 180 ASP A C 1
ATOM 1466 O O . ASP A 1 180 ? 13.797 -6.301 -5.981 1.00 64.19 180 ASP A O 1
ATOM 1470 N N . LEU A 1 181 ? 14.906 -6.462 -7.925 1.00 67.81 181 LEU A N 1
ATOM 1471 C CA . LEU A 1 181 ? 13.700 -6.592 -8.741 1.00 67.81 181 LEU A CA 1
ATOM 1472 C C . LEU A 1 181 ? 13.228 -8.052 -8.740 1.00 67.81 181 LEU A C 1
ATOM 1474 O O . LEU A 1 181 ? 14.040 -8.961 -8.928 1.00 67.81 181 LEU A O 1
ATOM 1478 N N . PRO A 1 182 ? 11.915 -8.303 -8.600 1.00 72.88 182 PRO A N 1
ATOM 1479 C CA . PRO A 1 182 ? 11.385 -9.652 -8.694 1.00 72.88 182 PRO A CA 1
ATOM 1480 C C . PRO A 1 182 ? 11.653 -10.252 -10.086 1.00 72.88 182 PRO A C 1
ATOM 1482 O O . PRO A 1 182 ? 11.778 -9.514 -11.076 1.00 72.88 182 PRO A O 1
ATOM 1485 N N . PRO A 1 183 ? 11.724 -11.594 -10.183 1.00 74.19 183 PRO A N 1
ATOM 1486 C CA . PRO A 1 183 ? 11.958 -12.268 -11.451 1.00 74.19 183 PRO A CA 1
ATOM 1487 C C . PRO A 1 183 ? 10.878 -11.899 -12.470 1.00 74.19 183 PRO A C 1
ATOM 1489 O O . PRO A 1 183 ? 9.709 -11.719 -12.122 1.00 74.19 183 PRO A O 1
ATOM 1492 N N . ALA A 1 184 ? 11.300 -11.807 -13.728 1.00 73.38 184 ALA A N 1
ATOM 1493 C CA . ALA A 1 184 ? 10.446 -11.506 -14.865 1.00 73.38 184 ALA A CA 1
ATOM 1494 C C . ALA A 1 184 ? 9.247 -12.465 -14.934 1.00 73.38 184 ALA A C 1
ATOM 1496 O O . ALA A 1 184 ? 9.428 -13.683 -14.998 1.00 73.38 184 ALA A O 1
ATOM 1497 N N . ARG A 1 185 ? 8.028 -11.919 -14.956 1.00 72.06 185 ARG A N 1
ATOM 1498 C CA . ARG A 1 185 ? 6.811 -12.676 -15.262 1.00 72.06 185 ARG A CA 1
ATOM 1499 C C . ARG A 1 185 ? 6.507 -12.532 -16.751 1.00 72.06 185 ARG A C 1
ATOM 1501 O O . ARG A 1 185 ? 6.441 -11.424 -17.280 1.00 72.06 185 ARG A O 1
ATOM 1508 N N . TYR A 1 186 ? 6.342 -13.665 -17.424 1.00 64.31 186 TYR A N 1
ATOM 1509 C CA . TYR A 1 186 ? 6.017 -13.732 -18.847 1.00 64.31 186 TYR A CA 1
ATOM 1510 C C . TYR A 1 186 ? 4.528 -14.049 -19.008 1.00 64.31 186 TYR A C 1
ATOM 1512 O O . TYR A 1 186 ? 4.029 -14.956 -18.337 1.00 64.31 186 TYR A O 1
ATOM 1520 N N . ALA A 1 187 ? 3.843 -13.284 -19.860 1.00 57.66 187 ALA A N 1
ATOM 1521 C CA . ALA A 1 187 ? 2.454 -13.519 -20.257 1.00 57.66 187 ALA A CA 1
ATOM 1522 C C . ALA A 1 187 ? 2.353 -14.454 -21.470 1.00 57.66 187 ALA A C 1
ATOM 1524 O O . ALA A 1 187 ? 3.272 -14.419 -22.323 1.00 57.66 187 ALA A O 1
#

Mean predicted aligned error: 12.62 Å

pLDDT: mean 72.97, std 15.14, range [32.59, 92.06]

Nearest PDB structures (foldseek):
  7vnj-assembly1_A  TM=2.173E-01  e=2.059E-03  Clostridioides difficile
  6okt-assembly1_H  TM=2.205E-01  e=6.073E-03  Clostridioides difficile
  6o2m-assembly1_A  TM=2.212E-01  e=1.073E-02  Clostridioides difficile
  6klw-assembly1_F  TM=2.252E-01  e=4.994E-02  Clostridium perfringens
  8ecj-assembly1_A-58  TM=1.802E-01  e=3.013E+00  Mycobacterium phage Cain

Sequence (187 aa):
MEFAAASAAANALRVGLNVAVQRSRPELEFYFEVHNDFGPVQHLPERQLLKGVKVSASEHRHQDIFISFFVVNIGSRRAETITLTVGDQFSRRGFLKWGEIFGHPIHQMAPGQLIYLFRLGLNDLHSDDDKLKDIDLTVSAAYNGPRTFWSWLPMLWPRLRKRTRYRTDFVFNAKNIATDLPPARYA

Solvent-accessible surface area (backbone atoms only — not comparable to full-atom values): 10828 Å² total; per-residue (Å²): 139,80,69,60,66,69,46,45,55,55,46,47,52,50,52,49,54,59,64,23,53,74,37,89,45,45,39,67,47,76,48,73,47,76,46,34,39,37,49,71,80,41,76,48,75,66,49,76,50,89,84,87,47,75,47,74,66,45,80,47,63,54,75,49,50,36,36,40,34,34,41,30,25,35,6,56,30,38,33,24,56,31,40,46,47,70,44,86,79,48,70,63,69,76,91,65,68,78,34,82,60,54,85,42,69,44,63,65,42,49,51,73,41,71,43,82,53,47,74,44,44,59,73,47,46,36,41,98,82,74,40,74,38,93,52,57,38,36,41,35,41,35,23,29,57,70,89,43,81,79,64,47,64,60,43,77,39,75,84,53,58,74,58,67,78,42,74,40,80,43,78,43,55,58,69,82,50,76,85,68,79,63,76,78,43,80,114